Protein 1MGP (pdb70)

InterPro domains:
  IPR003797 DegV [PF02645] (2-281)
  IPR003797 DegV [PS51482] (3-283)
  IPR003797 DegV [TIGR00762] (3-280)
  IPR043168 DegV, C-terminal domain [G3DSA:3.30.1180.10] (155-288)
  IPR050270 DegV domain-containing [PTHR33434] (1-284)

Foldseek 3Di:
DFEAEEEELQQLDAPVCVVLNYHYHWWWWAAPVGDIDTKHQDVVVLCLLVDCVPDPDQTAIAADALVSLLVVQVVVVVVVGQEYEYEYAAVLQHVNQVSNVVSCVPDDHHYHYHRLLHGYNLRVVLVSVLSVVVVVDDPVVSVVVSVVLCLVQKWWKKKFQDQVLQVVHPQHDDQKIWIWIGDSSGTGTDDIDGHLVVNLVVRVVVVCVRAPFAFEKAKEKEFAQCVVSSVVSVVVNVVRYHHPYYYYGYISNNCSNRPHGMIIMIMGGD

Sequence (270 aa):
HKVKILVDSTADVPFSWEKYDIDSIPLYVVWEDGRSEPDEREPEEINFYKRIREAGSVPKTSQPSVEDFKKRYLKYKEEDYDVVLVLTLSSKLSGTYNSAVLASKEVDIPVYVVDTLLASGAIPLPARVARELENGATIEEVLKKLDERKNKDFKAIFYVSNFDYLVKGGRVLLKIRVCLHIENGELIPYRKVRGDKKAIEALIEKLREDTPEGSKLRVIGVHADNEAGVVELLNTLRKSYEVVDEIISPGKVITTHVGPGTVGFGIEVL

Secondary structure (DSSP, 8-state):
--EEEEEEGGG---TT---S-EEEE--EEE-TTS-EEE----TTT--HHHHHHH-SS--EEEPPPHHHHHHHHHHHHHTT-SEEEEEES-TTT-SHHHHHHHHHHHSSS-EEEEE-S--GGGTHHHHHHHH--TTS--HHHHHHHHHH-----EEEEEEES-THHHHHHT---TTEEEEEEEETTEEEEEEEEESHHHHHHHHHHHHHTTS-TT-EEEEEEEESS-HHHHHHHHHHHTTTSEEEEEEEE--HHHHHHH-TT-EEEEEEE-

Structure (mmCIF, N/CA/C/O backbone):
data_1MGP
#
_entry.id   1MGP
#
_cell.length_a   115.010
_cell.length_b   115.010
_cell.length_c   91.260
_cell.angle_alpha   90.00
_cell.angle_beta   90.00
_cell.angle_gamma   120.00
#
_symmetry.space_group_name_H-M   'P 61 2 2'
#
loop_
_entity.id
_entity.type
_entity.pdbx_description
1 polymer 'Hypothetical protein TM841'
2 non-polymer 'PALMITIC ACID'
3 water water
#
loop_
_atom_site.group_PDB
_atom_site.id
_atom_site.type_symbol
_atom_site.label_atom_id
_atom_site.label_alt_id
_atom_site.label_comp_id
_atom_site.label_asym_id
_atom_site.label_entity_id
_atom_site.label_seq_id
_atom_site.pdbx_PDB_ins_code
_atom_site.Cartn_x
_atom_site.Cartn_y
_atom_site.Cartn_z
_atom_site.occupancy
_atom_site.B_iso_or_equiv
_atom_site.auth_seq_id
_atom_site.auth_comp_id
_atom_site.auth_asym_id
_atom_site.auth_atom_id
_atom_site.pdbx_PDB_model_num
ATOM 1 N N . HIS A 1 25 ? 71.367 38.956 -20.004 1.00 29.03 25 HIS A N 1
ATOM 2 C CA . HIS A 1 25 ? 71.629 40.344 -19.523 1.00 29.68 25 HIS A CA 1
ATOM 3 C C . HIS A 1 25 ? 72.884 40.395 -18.658 1.00 29.09 25 HIS A C 1
ATOM 4 O O . HIS A 1 25 ? 73.458 39.361 -18.310 1.00 31.24 25 HIS A O 1
ATOM 14 N N . LYS A 1 27 ? 75.094 41.524 -15.148 1.00 22.13 27 LYS A N 1
ATOM 15 C CA . LYS A 1 27 ? 74.856 41.457 -13.712 1.00 21.24 27 LYS A CA 1
ATOM 16 C C . LYS A 1 27 ? 74.896 42.877 -13.163 1.00 17.86 27 LYS A C 1
ATOM 17 O O . LYS A 1 27 ? 75.937 43.532 -13.202 1.00 16.10 27 LYS A O 1
ATOM 23 N N . VAL A 1 28 ? 73.762 43.353 -12.658 1.00 15.02 28 VAL A N 1
ATOM 24 C CA . VAL A 1 28 ? 73.684 44.705 -12.115 1.00 11.56 28 VAL A CA 1
ATOM 25 C C . VAL A 1 28 ? 73.428 44.719 -10.613 1.00 12.36 28 VAL A C 1
ATOM 26 O O . VAL A 1 28 ? 72.458 44.131 -10.136 1.00 14.07 28 VAL A O 1
ATOM 30 N N . LYS A 1 29 ? 74.308 45.379 -9.866 1.00 10.00 29 LYS A N 1
ATOM 31 C CA . LYS A 1 29 ? 74.130 45.497 -8.423 1.00 9.79 29 LYS A CA 1
ATOM 32 C C . LYS A 1 29 ? 73.395 46.809 -8.185 1.00 11.04 29 LYS A C 1
ATOM 33 O O . LYS A 1 29 ? 73.687 47.812 -8.838 1.00 12.00 29 LYS A O 1
ATOM 39 N N . ILE A 1 30 ? 72.429 46.800 -7.275 1.00 10.10 30 ILE A N 1
ATOM 40 C CA . ILE A 1 30 ? 71.709 48.022 -6.949 1.00 10.33 30 ILE A CA 1
ATOM 41 C C . ILE A 1 30 ? 72.129 48.447 -5.547 1.00 9.98 30 ILE A C 1
ATOM 42 O O . ILE A 1 30 ? 72.175 47.628 -4.624 1.00 10.62 30 ILE A O 1
ATOM 47 N N . LEU A 1 31 ? 72.454 49.727 -5.401 1.00 10.74 31 LEU A N 1
ATOM 48 C CA . LEU A 1 31 ? 72.866 50.277 -4.115 1.00 8.24 31 LEU A CA 1
ATOM 49 C C . LEU A 1 31 ? 72.071 51.536 -3.781 1.00 8.49 31 LEU A C 1
ATOM 50 O O . LEU A 1 31 ? 71.950 52.440 -4.607 1.00 6.83 31 LEU A O 1
ATOM 55 N N . VAL A 1 32 ? 71.518 51.579 -2.574 1.00 8.97 32 VAL A N 1
ATOM 56 C CA . VAL A 1 32 ? 70.787 52.750 -2.097 1.00 9.18 32 VAL A CA 1
ATOM 57 C C . VAL A 1 32 ? 71.572 53.151 -0.863 1.00 9.71 32 VAL A C 1
ATOM 58 O O . VAL A 1 32 ? 72.440 52.401 -0.418 1.00 9.78 32 VAL A O 1
ATOM 62 N N . ASP A 1 33 ? 71.304 54.327 -0.312 1.00 10.31 33 ASP A N 1
ATOM 63 C CA . ASP A 1 33 ? 72.024 54.715 0.887 1.00 9.76 33 ASP A CA 1
ATOM 64 C C . ASP A 1 33 ? 71.122 54.421 2.077 1.00 9.21 33 ASP A C 1
ATOM 65 O O . ASP A 1 33 ? 69.934 54.144 1.900 1.00 9.11 33 ASP A O 1
ATOM 70 N N . SER A 1 34 ? 71.679 54.465 3.284 1.00 8.26 34 SER A N 1
ATOM 71 C CA . SER A 1 34 ? 70.909 54.137 4.481 1.00 8.28 34 SER A CA 1
ATOM 72 C C . SER A 1 34 ? 69.676 54.996 4.743 1.00 8.09 34 SER A C 1
ATOM 73 O O . SER A 1 34 ? 68.814 54.595 5.521 1.00 8.95 34 SER A O 1
ATOM 76 N N . THR A 1 35 ? 69.588 56.166 4.114 1.00 8.51 35 THR A N 1
ATOM 77 C CA . THR A 1 35 ? 68.422 57.030 4.310 1.00 7.99 35 THR A CA 1
ATOM 78 C C . THR A 1 35 ? 67.237 56.524 3.496 1.00 9.41 35 THR A C 1
ATOM 79 O O . THR A 1 35 ? 66.143 57.084 3.567 1.00 8.67 35 THR A O 1
ATOM 83 N N . ALA A 1 36 ? 67.459 55.472 2.711 1.00 9.61 36 ALA A N 1
ATOM 84 C CA . ALA A 1 36 ? 66.391 54.877 1.908 1.00 8.55 36 ALA A CA 1
ATOM 85 C C . ALA A 1 36 ? 65.524 53.958 2.782 1.00 8.07 36 ALA A C 1
ATOM 86 O O . ALA A 1 36 ? 64.450 53.516 2.365 1.00 8.99 36 ALA A O 1
ATOM 88 N N . ASP A 1 37 ? 66.000 53.668 3.991 1.00 8.95 37 ASP A N 1
ATOM 89 C CA . ASP A 1 37 ? 65.272 52.805 4.922 1.00 9.01 37 ASP A CA 1
ATOM 90 C C . ASP A 1 37 ? 64.719 51.563 4.215 1.00 10.07 37 ASP A C 1
ATOM 91 O O . ASP A 1 37 ? 63.540 51.224 4.350 1.00 10.06 37 ASP A O 1
ATOM 96 N N . VAL A 1 38 ? 65.580 50.879 3.470 1.00 9.55 38 VAL A N 1
ATOM 97 C CA . VAL A 1 38 ? 65.167 49.696 2.719 1.00 9.86 38 VAL A CA 1
ATOM 98 C C . VAL A 1 38 ? 64.677 48.564 3.623 1.00 9.24 38 VAL A C 1
ATOM 99 O O . VAL A 1 38 ? 65.269 48.291 4.670 1.00 10.43 38 VAL A O 1
ATOM 103 N N . PRO A 1 39 ? 63.561 47.913 3.247 1.00 9.08 39 PRO A N 1
ATOM 104 C CA . PRO A 1 39 ? 63.050 46.811 4.071 1.00 9.86 39 PRO A CA 1
ATOM 105 C C . PRO A 1 39 ? 64.155 45.760 4.159 1.00 10.32 39 PRO A C 1
ATOM 106 O O . PRO A 1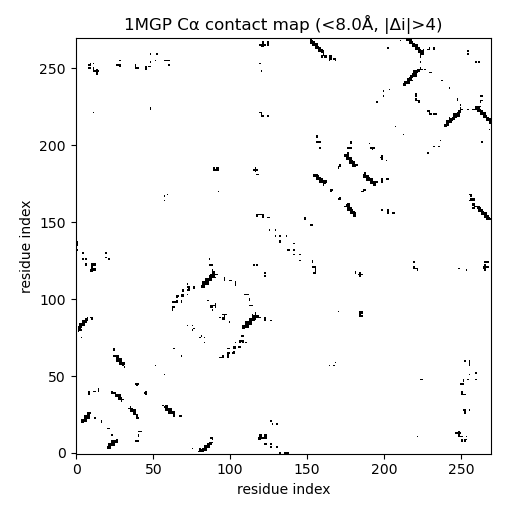 39 ? 64.807 45.457 3.161 1.00 11.47 39 PRO A O 1
ATOM 110 N N . PHE A 1 40 ? 64.372 45.214 5.348 1.00 11.42 40 PHE A N 1
ATOM 111 C CA . PHE A 1 40 ? 65.435 44.234 5.537 1.00 12.18 40 PHE A CA 1
ATOM 112 C C . PHE A 1 40 ? 65.425 43.070 4.549 1.00 13.33 40 PHE A C 1
ATOM 113 O O . PHE A 1 40 ? 66.467 42.704 4.008 1.00 14.06 40 PHE A O 1
ATOM 121 N N . SER A 1 41 ? 64.252 42.496 4.308 1.00 14.18 41 SER A N 1
ATOM 122 C CA . SER A 1 41 ? 64.138 41.359 3.401 1.00 15.02 41 SER A CA 1
ATOM 123 C C . SER A 1 41 ? 64.445 41.684 1.937 1.00 15.63 41 SER A C 1
ATOM 124 O O . SER A 1 41 ? 64.766 40.786 1.156 1.00 16.63 41 SER A O 1
ATOM 127 N N . TRP A 1 42 ? 64.358 42.958 1.563 1.00 16.17 42 TRP A N 1
ATOM 128 C CA . TRP A 1 42 ? 64.610 43.362 0.176 1.00 15.04 42 TRP A CA 1
ATOM 129 C C . TRP A 1 42 ? 66.068 43.265 -0.256 1.00 16.29 42 TRP A C 1
ATOM 130 O O . TRP A 1 42 ? 66.357 43.184 -1.452 1.00 17.03 42 TRP A O 1
ATOM 149 N N . GLU A 1 44 ? 68.152 40.789 0.091 1.00 19.89 44 GLU A N 1
ATOM 150 C CA . GLU A 1 44 ? 68.332 39.510 -0.583 1.00 21.91 44 GLU A CA 1
ATOM 151 C C . GLU A 1 44 ? 67.338 39.315 -1.725 1.00 21.51 44 GLU A C 1
ATOM 152 O O . GLU A 1 44 ? 67.702 38.848 -2.805 1.00 21.79 44 GLU A O 1
ATOM 158 N N . LYS A 1 45 ? 66.085 39.683 -1.487 1.00 20.50 45 LYS A N 1
ATOM 159 C CA . LYS A 1 45 ? 65.038 39.529 -2.491 1.00 19.90 45 LYS A CA 1
ATOM 160 C C . LYS A 1 45 ? 65.293 40.265 -3.813 1.00 18.96 45 LYS A C 1
ATOM 161 O O . LYS A 1 45 ? 64.998 39.740 -4.888 1.00 17.51 45 LYS A O 1
ATOM 167 N N . TYR A 1 46 ? 65.835 41.475 -3.740 1.00 17.71 46 TYR A N 1
ATOM 168 C CA . TYR A 1 46 ? 66.088 42.256 -4.950 1.00 15.59 46 TYR A CA 1
ATOM 169 C C . TYR A 1 46 ? 67.559 42.605 -5.147 1.00 15.80 46 TYR A C 1
ATOM 170 O O . TYR A 1 46 ? 67.899 43.429 -6.002 1.00 15.32 46 TYR A O 1
ATOM 179 N N . ASP A 1 47 ? 68.423 41.970 -4.364 1.00 14.20 47 ASP A N 1
ATOM 180 C CA . ASP A 1 47 ? 69.856 42.225 -4.428 1.00 14.79 47 ASP A CA 1
ATOM 181 C C . ASP A 1 47 ? 70.113 43.729 -4.374 1.00 15.80 47 ASP A C 1
ATOM 182 O O . ASP A 1 47 ? 70.706 44.319 -5.285 1.00 15.74 47 ASP A O 1
ATOM 187 N N . ILE A 1 48 ? 69.643 44.339 -3.291 1.00 14.40 48 ILE A N 1
ATOM 188 C CA . ILE A 1 48 ? 69.804 45.767 -3.060 1.00 13.34 48 ILE A CA 1
ATOM 189 C C . ILE A 1 48 ? 70.678 45.946 -1.823 1.00 14.21 48 ILE A C 1
ATOM 190 O O . ILE A 1 48 ? 70.307 45.522 -0.731 1.00 16.54 48 ILE A O 1
ATOM 195 N N . ASP A 1 49 ? 71.841 46.562 -1.995 1.00 14.30 49 ASP A N 1
ATOM 196 C CA . ASP A 1 49 ? 72.745 46.794 -0.876 1.00 13.63 49 ASP A CA 1
ATOM 197 C C . ASP A 1 49 ? 72.483 48.200 -0.332 1.00 12.46 49 ASP A C 1
ATOM 198 O O . ASP A 1 49 ? 71.900 49.038 -1.020 1.00 11.83 49 ASP A O 1
ATOM 203 N N . SER A 1 50 ? 72.905 48.452 0.902 1.00 11.45 50 SER A N 1
ATOM 204 C CA . SER A 1 50 ? 72.691 49.752 1.528 1.00 12.45 50 SER A CA 1
ATOM 205 C C . SER A 1 50 ? 74.000 50.305 2.078 1.00 10.84 50 SER A C 1
ATOM 206 O O . SER A 1 50 ? 74.678 49.630 2.845 1.00 11.79 50 SER A O 1
ATOM 209 N N . ILE A 1 51 ? 74.365 51.523 1.672 1.00 10.83 51 ILE A N 1
ATOM 210 C CA . ILE A 1 51 ? 75.597 52.142 2.158 1.00 8.82 51 ILE A CA 1
ATOM 211 C C . ILE A 1 51 ? 75.266 53.094 3.307 1.00 9.23 51 ILE A C 1
ATOM 212 O O . ILE A 1 51 ? 74.458 54.019 3.172 1.00 8.79 51 ILE A O 1
ATOM 217 N N . PRO A 1 52 ? 75.881 52.862 4.471 1.00 8.68 52 PRO A N 1
ATOM 218 C CA . PRO A 1 52 ? 75.648 53.685 5.656 1.00 8.81 52 PRO A CA 1
ATOM 219 C C . PRO A 1 52 ? 76.102 55.132 5.589 1.00 10.27 52 PRO A C 1
ATOM 220 O O . PRO A 1 52 ? 77.188 55.436 5.079 1.00 10.62 52 PRO A O 1
ATOM 224 N N . LEU A 1 53 ? 75.242 56.020 6.083 1.00 8.59 53 LEU A N 1
ATOM 225 C CA . LEU A 1 53 ? 75.594 57.421 6.221 1.00 8.73 53 LEU A CA 1
ATOM 226 C C . LEU A 1 53 ? 75.955 57.372 7.703 1.00 9.54 53 LEU A C 1
ATOM 227 O O . LEU A 1 53 ? 75.870 56.302 8.316 1.00 8.28 53 LEU A O 1
ATOM 232 N N . TYR A 1 54 ? 76.348 58.496 8.290 1.00 9.86 54 TYR A N 1
ATOM 233 C CA . TYR A 1 54 ? 76.734 58.484 9.695 1.00 9.87 54 TYR A CA 1
ATOM 234 C C . TYR A 1 54 ? 75.942 59.422 10.580 1.00 10.61 54 TYR A C 1
ATOM 235 O O . TYR A 1 54 ? 75.376 60.413 10.123 1.00 9.57 54 TYR A O 1
ATOM 244 N N . VAL A 1 55 ? 75.931 59.089 11.866 1.00 10.86 55 VAL A N 1
ATOM 245 C CA . VAL A 1 55 ? 75.303 59.911 12.884 1.00 10.05 55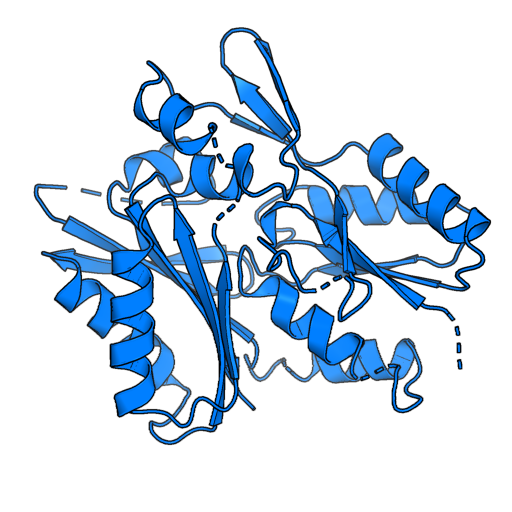 VAL A CA 1
ATOM 246 C C . VAL A 1 55 ? 76.480 60.274 13.788 1.00 10.21 55 VAL A C 1
ATOM 247 O O . VAL A 1 55 ? 77.188 59.389 14.271 1.00 10.72 55 VAL A O 1
ATOM 251 N N . VAL A 1 56 ? 76.723 61.565 13.982 1.00 10.93 56 VAL A N 1
ATOM 252 C CA . VAL A 1 56 ? 77.822 61.982 14.846 1.00 13.17 56 VAL A CA 1
ATOM 253 C C . VAL A 1 56 ? 77.272 62.786 16.012 1.00 11.65 56 VAL A C 1
ATOM 254 O O . VAL A 1 56 ? 76.629 63.826 15.824 1.00 12.47 56 VAL A O 1
ATOM 258 N N . TRP A 1 57 ? 77.511 62.288 17.218 1.00 9.98 57 TRP A N 1
ATOM 259 C CA . TRP A 1 57 ? 77.034 62.943 18.427 1.00 12.78 57 TRP A CA 1
ATOM 260 C C . TRP A 1 57 ? 77.908 64.147 18.761 1.00 14.30 57 TRP A C 1
ATOM 261 O O . TRP A 1 57 ? 79.030 64.253 18.269 1.00 13.52 57 TRP A O 1
ATOM 272 N N . GLU A 1 58 ? 77.410 65.059 19.593 1.00 17.21 58 GLU A N 1
ATOM 273 C CA . GLU A 1 58 ? 78.205 66.242 19.909 1.00 20.08 58 GLU A CA 1
ATOM 274 C C . GLU A 1 58 ? 79.505 65.935 20.644 1.00 21.51 58 GLU A C 1
ATOM 275 O O . GLU A 1 58 ? 80.452 66.721 20.587 1.00 21.86 58 GLU A O 1
ATOM 281 N N . ASP A 1 59 ? 79.561 64.787 21.313 1.00 22.42 59 ASP A N 1
ATOM 282 C CA . ASP A 1 59 ? 80.765 64.406 22.042 1.00 23.30 59 ASP A CA 1
ATOM 283 C C . ASP A 1 59 ? 81.806 63.823 21.086 1.00 23.45 59 ASP A C 1
ATOM 284 O O . ASP A 1 59 ? 82.875 63.374 21.509 1.00 24.11 59 ASP A O 1
ATOM 289 N N . GLY A 1 60 ? 81.488 63.832 19.793 1.00 21.51 60 GLY A N 1
ATOM 290 C CA . GLY A 1 60 ? 82.420 63.324 18.803 1.00 20.77 60 GLY A CA 1
ATOM 291 C C . GLY A 1 60 ? 82.216 61.884 18.369 1.00 21.44 60 GLY A C 1
ATOM 292 O O . GLY A 1 60 ? 82.752 61.473 17.345 1.00 21.86 60 GLY A O 1
ATOM 293 N N . ARG A 1 61 ? 81.454 61.113 19.137 1.00 20.99 61 ARG A N 1
ATOM 294 C CA . ARG A 1 61 ? 81.202 59.716 18.790 1.00 22.16 61 ARG A CA 1
ATOM 295 C C . ARG A 1 61 ? 80.496 59.625 17.446 1.00 20.58 61 ARG A C 1
ATOM 296 O O . ARG A 1 61 ? 79.542 60.359 17.180 1.00 18.95 61 ARG A O 1
ATOM 304 N N . SER A 1 62 ? 80.974 58.717 16.602 1.00 19.51 62 SER A N 1
ATOM 305 C CA . SER A 1 62 ? 80.402 58.518 15.276 1.00 19.00 62 SER A CA 1
ATOM 306 C C . SER A 1 62 ? 79.932 57.081 15.103 1.00 18.47 62 SER A C 1
ATOM 307 O O . SER A 1 62 ? 80.605 56.142 15.538 1.00 19.57 62 SER A O 1
ATOM 310 N N . GLU A 1 63 ? 78.770 56.906 14.482 1.00 15.31 63 GLU A N 1
ATOM 311 C CA . GLU A 1 63 ? 78.260 55.565 14.259 1.00 14.34 63 GLU A CA 1
ATOM 312 C C . GLU A 1 63 ? 77.576 55.430 12.912 1.00 12.83 63 GLU A C 1
ATOM 313 O O . GLU A 1 63 ? 76.834 56.318 12.472 1.00 11.25 63 GLU A O 1
ATOM 319 N N . PRO A 1 64 ? 77.843 54.315 12.221 1.00 12.25 64 PRO A N 1
ATOM 320 C CA . PRO A 1 64 ? 77.256 54.044 10.909 1.00 10.49 64 PRO A CA 1
ATOM 321 C C . PRO A 1 64 ? 75.785 53.657 11.025 1.00 10.47 64 PRO A C 1
ATOM 322 O O . PRO A 1 64 ? 75.365 53.024 12.002 1.00 10.12 64 PRO A O 1
ATOM 326 N N . ASP A 1 65 ? 75.008 54.060 10.027 1.00 9.26 65 ASP A N 1
ATOM 327 C CA . ASP A 1 65 ? 73.583 53.762 9.968 1.00 9.51 65 ASP A CA 1
ATOM 328 C C . ASP A 1 65 ? 73.435 52.471 9.152 1.00 9.66 65 ASP A C 1
ATOM 329 O O . ASP A 1 65 ? 73.211 52.506 7.943 1.00 11.68 65 ASP A O 1
ATOM 334 N N . GLU A 1 66 ? 73.590 51.331 9.819 1.00 13.09 66 GLU A N 1
ATOM 335 C CA . GLU A 1 66 ? 73.480 50.031 9.158 1.00 15.34 66 GLU A CA 1
ATOM 336 C C . GLU A 1 66 ? 72.050 49.512 9.229 1.00 16.01 66 GLU A C 1
ATOM 337 O O . GLU A 1 66 ? 71.348 49.756 10.211 1.00 17.70 66 GLU A O 1
ATOM 343 N N . ARG A 1 67 ? 71.612 48.807 8.186 1.00 15.01 67 ARG A N 1
ATOM 344 C CA . ARG A 1 67 ? 70.261 48.254 8.167 1.00 15.81 67 ARG A CA 1
ATOM 345 C C . ARG A 1 67 ? 70.220 46.938 8.944 1.00 16.49 67 ARG A C 1
ATOM 346 O O . ARG A 1 67 ? 70.195 45.854 8.355 1.00 15.82 67 ARG A O 1
ATOM 354 N N . GLU A 1 68 ? 70.235 47.047 10.270 1.00 16.98 68 GLU A N 1
ATOM 355 C CA . GLU A 1 68 ? 70.177 45.891 11.166 1.00 18.79 68 GLU A CA 1
ATOM 356 C C . GLU A 1 68 ? 69.035 46.190 12.130 1.00 18.35 68 GLU A C 1
ATOM 357 O O . GLU A 1 68 ? 69.033 47.231 12.795 1.00 18.23 68 GLU A O 1
ATOM 363 N N . PRO A 1 69 ? 68.053 45.277 12.228 1.00 18.38 69 PRO A N 1
ATOM 364 C CA . PRO A 1 69 ? 66.894 45.451 13.109 1.00 18.81 69 PRO A CA 1
ATOM 365 C C . PRO A 1 69 ? 67.230 45.835 14.542 1.00 18.81 69 PRO A C 1
ATOM 366 O O . PRO A 1 69 ? 66.786 46.870 15.040 1.00 18.13 69 PRO A O 1
ATOM 370 N N . GLU A 1 70 ? 68.015 44.992 15.201 1.00 19.13 70 GLU A N 1
ATOM 371 C CA . GLU A 1 70 ? 68.382 45.226 16.589 1.00 20.18 70 GLU A CA 1
ATOM 372 C C . GLU A 1 70 ? 69.183 46.505 16.803 1.00 18.97 70 GLU A C 1
ATOM 373 O O . GLU A 1 70 ? 69.006 47.190 17.812 1.00 19.65 70 GLU A O 1
ATOM 379 N N . GLU A 1 71 ? 70.053 46.837 15.855 1.00 17.48 71 GLU A N 1
ATOM 380 C CA . GLU A 1 71 ? 70.860 48.045 15.974 1.00 18.50 71 GLU A CA 1
ATOM 381 C C . GLU A 1 71 ? 70.011 49.304 15.867 1.00 16.28 71 GLU A C 1
ATOM 382 O O . GLU A 1 71 ? 70.225 50.273 16.594 1.00 15.42 71 GLU A O 1
ATOM 388 N N . ILE A 1 72 ? 69.049 49.291 14.953 1.00 15.66 72 ILE A N 1
ATOM 389 C CA . ILE A 1 72 ? 68.169 50.437 14.783 1.00 14.08 72 ILE A CA 1
ATOM 390 C C . ILE A 1 72 ? 67.325 50.575 16.046 1.00 13.92 72 ILE A C 1
ATOM 391 O O . ILE A 1 72 ? 67.133 51.680 16.561 1.00 13.40 72 ILE A O 1
ATOM 404 N N . ASN A 1 74 ? 68.127 49.683 19.011 1.00 12.45 74 ASN A N 1
ATOM 405 C CA . ASN A 1 74 ? 69.016 50.156 20.070 1.00 12.84 74 ASN A CA 1
ATOM 406 C C . ASN A 1 74 ? 69.196 51.669 19.915 1.00 11.53 74 ASN A C 1
ATOM 407 O O . ASN A 1 74 ? 69.238 52.402 20.900 1.00 12.85 74 ASN A O 1
ATOM 412 N N . PHE A 1 75 ? 69.292 52.130 18.670 1.00 10.22 75 PHE A N 1
ATOM 413 C CA . PHE A 1 75 ? 69.453 53.555 18.397 1.00 9.26 75 PHE A CA 1
ATOM 414 C C . PHE A 1 75 ? 68.201 54.341 18.815 1.00 9.12 75 PHE A C 1
ATOM 415 O O . PHE A 1 75 ? 68.298 55.475 19.296 1.00 10.90 75 PHE A O 1
ATOM 423 N N . TYR A 1 76 ? 67.023 53.754 18.626 1.00 8.65 76 TYR A N 1
ATOM 424 C CA . TYR A 1 76 ? 65.793 54.444 19.013 1.00 9.13 76 TYR A CA 1
ATOM 425 C C . TYR A 1 76 ? 65.821 54.804 20.500 1.00 9.50 76 TYR A C 1
ATOM 426 O O . TYR A 1 76 ? 65.490 55.928 20.889 1.00 10.01 76 TYR A O 1
ATOM 435 N N . LYS A 1 77 ? 66.215 53.846 21.332 1.00 10.14 77 LYS A N 1
ATOM 436 C CA . LYS A 1 77 ? 66.280 54.085 22.768 1.00 10.64 77 LYS A CA 1
ATOM 437 C C . LYS A 1 77 ? 67.294 55.182 23.081 1.00 11.38 77 LYS A C 1
ATOM 438 O O . LYS A 1 77 ? 67.016 56.099 23.858 1.00 12.50 77 LYS A O 1
ATOM 444 N N . ARG A 1 78 ? 68.465 55.104 22.458 1.00 11.51 78 ARG A N 1
ATOM 445 C CA . ARG A 1 78 ? 69.504 56.092 22.706 1.00 10.51 78 ARG A CA 1
ATOM 446 C C . ARG A 1 78 ? 69.192 57.512 22.246 1.00 11.33 78 ARG A C 1
ATOM 447 O O . ARG A 1 78 ? 69.531 58.467 22.947 1.00 13.43 78 ARG A O 1
ATOM 455 N N . ILE A 1 79 ? 68.549 57.680 21.094 1.00 10.23 79 ILE A N 1
ATOM 456 C CA . ILE A 1 79 ? 68.246 59.037 20.664 1.00 11.62 79 ILE A CA 1
ATOM 457 C C . ILE A 1 79 ? 67.105 59.606 21.504 1.00 13.20 79 ILE A C 1
ATOM 458 O O . ILE A 1 79 ? 67.073 60.802 21.779 1.00 11.78 79 ILE A O 1
ATOM 463 N N . ARG A 1 80 ? 66.177 58.748 21.922 1.00 14.44 80 ARG A N 1
ATOM 464 C CA . ARG A 1 80 ? 65.066 59.195 22.759 1.00 14.81 80 ARG A CA 1
ATOM 465 C C . ARG A 1 80 ? 65.581 59.686 24.115 1.00 13.80 80 ARG A C 1
ATOM 466 O O . ARG A 1 80 ? 65.092 60.679 24.647 1.00 13.79 80 ARG A O 1
ATOM 474 N N . GLU A 1 81 ? 66.571 58.990 24.668 1.00 13.85 81 GLU A N 1
ATOM 475 C CA . GLU A 1 81 ? 67.118 59.347 25.981 1.00 14.27 81 GLU A CA 1
ATOM 476 C C . GLU A 1 81 ? 68.252 60.378 25.989 1.00 14.52 81 GLU A C 1
ATOM 477 O O . GLU A 1 81 ? 68.542 60.977 27.029 1.00 13.14 81 GLU A O 1
ATOM 483 N N . ALA A 1 82 ? 68.887 60.587 24.841 1.00 13.53 82 ALA A N 1
ATOM 484 C CA . ALA A 1 82 ? 70.005 61.525 24.735 1.00 13.99 82 ALA A CA 1
ATOM 485 C C . ALA A 1 82 ? 69.699 62.959 25.167 1.00 14.53 82 ALA A C 1
ATOM 486 O O . ALA A 1 82 ? 68.571 63.439 25.037 1.00 12.83 82 ALA A O 1
ATOM 488 N N . GLY A 1 83 ? 70.726 63.638 25.673 1.00 15.62 83 GLY A N 1
ATOM 489 C CA . GLY A 1 83 ? 70.579 65.013 26.113 1.00 14.90 83 GLY A CA 1
ATOM 490 C C . GLY A 1 83 ? 70.650 66.000 24.963 1.00 16.17 83 GLY A C 1
ATOM 491 O O . GLY A 1 83 ? 70.403 67.195 25.137 1.00 15.19 83 GLY A O 1
ATOM 492 N N . SER A 1 84 ? 70.998 65.503 23.780 1.00 17.29 84 SER A N 1
ATOM 493 C CA . SER A 1 84 ? 71.081 66.348 22.593 1.00 17.71 84 SER A CA 1
ATOM 494 C C . SER A 1 84 ? 70.728 65.541 21.349 1.00 17.66 84 SER A C 1
ATOM 495 O O . SER A 1 84 ? 70.618 64.317 21.400 1.00 16.95 84 SER A O 1
ATOM 498 N N . VAL A 1 85 ? 70.532 66.239 20.239 1.00 16.28 85 VAL A N 1
ATOM 499 C CA . VAL A 1 85 ? 70.210 65.595 18.975 1.00 16.88 85 VAL A CA 1
ATOM 500 C C . VAL A 1 85 ? 71.485 65.591 18.145 1.00 15.80 85 VAL A C 1
ATOM 501 O O . VAL A 1 85 ? 72.063 66.644 17.880 1.00 17.77 85 VAL A O 1
ATOM 505 N N . PRO A 1 86 ? 71.940 64.406 17.719 1.00 14.57 86 PRO A N 1
ATOM 506 C CA . PRO A 1 86 ? 73.166 64.321 16.921 1.00 14.35 86 PRO A CA 1
ATOM 507 C C . PRO A 1 86 ? 73.033 64.913 15.515 1.00 13.83 86 PRO A C 1
ATOM 508 O O . PRO A 1 86 ? 71.947 65.297 15.092 1.00 12.38 86 PRO A O 1
ATOM 512 N N . LYS A 1 87 ? 74.155 65.001 14.809 1.00 14.78 87 LYS A N 1
ATOM 513 C CA . LYS A 1 87 ? 74.169 65.511 13.442 1.00 16.03 87 LYS A CA 1
ATOM 514 C C . LYS A 1 87 ? 74.381 64.296 12.548 1.00 14.36 87 LYS A C 1
ATOM 515 O O . LYS A 1 87 ? 74.674 63.210 13.039 1.00 16.40 87 LYS A O 1
ATOM 521 N N . THR A 1 88 ? 74.225 64.471 11.243 1.00 11.65 88 THR A N 1
ATOM 522 C CA . THR A 1 88 ? 74.410 63.368 10.311 1.00 9.29 88 THR A CA 1
ATOM 523 C C . THR A 1 88 ? 75.374 63.774 9.208 1.00 9.90 88 THR A C 1
ATOM 524 O O . THR A 1 88 ? 75.639 64.962 9.007 1.00 9.74 88 THR A O 1
ATOM 528 N N . SER A 1 89 ? 75.912 62.791 8.499 1.00 9.24 89 SER A N 1
ATOM 529 C CA . SER A 1 89 ? 76.805 63.093 7.397 1.00 9.57 89 SER A CA 1
ATOM 530 C C . SER A 1 89 ? 76.743 62.020 6.321 1.00 9.99 89 SER A C 1
ATOM 531 O O . SER A 1 89 ? 76.502 60.839 6.599 1.00 7.31 89 SER A O 1
ATOM 534 N N . GLN A 1 90 ? 76.958 62.459 5.086 1.00 8.38 90 GLN A N 1
ATOM 535 C CA . GLN A 1 90 ? 76.950 61.599 3.910 1.00 9.25 90 GLN A CA 1
ATOM 536 C C . GLN A 1 90 ? 78.090 60.588 3.986 1.00 9.56 90 GLN A C 1
ATOM 537 O O . GLN A 1 90 ? 78.989 60.710 4.818 1.00 10.43 90 GLN A O 1
ATOM 543 N N . PRO A 1 91 ? 78.060 59.559 3.125 1.00 10.01 91 PRO A N 1
ATOM 544 C CA . PRO A 1 91 ? 79.150 58.584 3.168 1.00 9.54 91 PRO A CA 1
ATOM 545 C C . PRO A 1 91 ? 80.344 59.288 2.533 1.00 10.38 91 PRO A C 1
ATOM 546 O O . PRO A 1 91 ? 80.168 60.249 1.787 1.00 12.37 91 PRO A O 1
ATOM 550 N N . SER A 1 92 ? 81.552 58.827 2.818 1.00 11.61 92 SER A N 1
ATOM 551 C CA . SER A 1 92 ? 82.724 59.455 2.222 1.00 10.36 92 SER A CA 1
ATOM 552 C C . SER A 1 92 ? 82.868 58.912 0.809 1.00 9.11 92 SER A C 1
ATOM 553 O O . SER A 1 92 ? 82.233 57.921 0.452 1.00 9.52 92 SER A O 1
ATOM 556 N N . VAL A 1 93 ? 83.693 59.568 0.004 1.00 9.01 93 VAL A N 1
ATOM 557 C CA . VAL A 1 93 ? 83.940 59.122 -1.360 1.00 9.53 93 VAL A CA 1
ATOM 558 C C . VAL A 1 93 ? 84.592 57.751 -1.258 1.00 10.75 93 VAL A C 1
ATOM 559 O O . VAL A 1 93 ? 84.285 56.841 -2.025 1.00 12.49 93 VAL A O 1
ATOM 563 N N . GLU A 1 94 ? 85.493 57.615 -0.292 1.00 13.45 94 GLU A N 1
ATOM 564 C CA . GLU A 1 94 ? 86.196 56.360 -0.047 1.00 15.25 94 GLU A CA 1
ATOM 565 C C . GLU A 1 94 ? 85.195 55.238 0.233 1.00 14.25 94 GLU A C 1
ATOM 566 O O . GLU A 1 94 ? 85.364 54.121 -0.250 1.00 13.56 94 GLU A O 1
ATOM 572 N N . ASP A 1 95 ? 84.157 55.529 1.018 1.00 12.89 95 ASP A N 1
ATOM 573 C CA . ASP A 1 95 ? 83.142 54.517 1.321 1.00 13.13 95 ASP A CA 1
ATOM 574 C C . ASP A 1 95 ? 82.491 54.017 0.039 1.00 10.74 95 ASP A C 1
ATOM 575 O O . ASP A 1 95 ? 82.279 52.819 -0.132 1.00 10.38 95 ASP A O 1
ATOM 580 N N . PHE A 1 96 ? 82.148 54.942 -0.851 1.00 9.50 96 PHE A N 1
ATOM 581 C CA . PHE A 1 96 ? 81.524 54.566 -2.109 1.00 9.60 96 PHE A CA 1
ATOM 582 C C . PHE A 1 96 ? 82.481 53.752 -2.972 1.00 9.83 96 PHE A C 1
ATOM 583 O O . PHE A 1 96 ? 82.107 52.703 -3.494 1.00 9.21 96 PHE A O 1
ATOM 591 N N . LYS A 1 97 ? 83.716 54.228 -3.114 1.00 10.45 97 LYS A N 1
ATOM 592 C CA . LYS A 1 97 ? 84.702 53.516 -3.922 1.00 11.49 97 LYS A CA 1
ATOM 593 C C . LYS A 1 97 ? 84.863 52.075 -3.442 1.00 12.24 97 LYS A C 1
ATOM 594 O O . LYS A 1 97 ? 84.902 51.145 -4.248 1.00 12.73 97 LYS A O 1
ATOM 600 N N . LYS A 1 98 ? 84.950 51.898 -2.126 1.00 13.47 98 LYS A N 1
ATOM 601 C CA . LYS A 1 98 ? 85.096 50.569 -1.532 1.00 14.25 98 LYS A CA 1
ATOM 602 C C . LYS A 1 98 ? 83.984 49.645 -2.025 1.00 14.14 98 LYS A C 1
ATOM 603 O O . LYS A 1 98 ? 84.243 48.516 -2.446 1.00 12.02 98 LYS A O 1
ATOM 609 N N . ARG A 1 99 ? 82.745 50.127 -1.960 1.00 12.91 99 ARG A N 1
ATOM 610 C CA . ARG A 1 99 ? 81.594 49.348 -2.400 1.00 14.44 99 ARG A CA 1
ATOM 611 C C . ARG A 1 99 ? 81.689 48.997 -3.884 1.00 13.66 99 ARG A C 1
ATOM 612 O O . ARG A 1 99 ? 81.486 47.845 -4.267 1.00 14.14 99 ARG A O 1
ATOM 620 N N . TYR A 1 100 ? 81.993 49.994 -4.714 1.00 12.13 100 TYR A N 1
ATOM 621 C CA . TYR A 1 100 ? 82.095 49.777 -6.154 1.00 11.32 100 TYR A CA 1
ATOM 622 C C . TYR A 1 100 ? 83.143 48.709 -6.507 1.00 12.55 100 TYR A C 1
ATOM 623 O O . TYR A 1 100 ? 82.926 47.889 -7.407 1.00 13.05 100 TYR A O 1
ATOM 632 N N . LEU A 1 101 ? 84.278 48.726 -5.813 1.00 12.56 101 LEU A N 1
ATOM 633 C CA . LEU A 1 101 ? 85.333 47.749 -6.074 1.00 14.20 101 LEU A CA 1
ATOM 634 C C . LEU A 1 101 ? 84.896 46.366 -5.613 1.00 14.71 101 LEU A C 1
ATOM 635 O O . LEU A 1 101 ? 85.180 45.361 -6.270 1.00 15.90 101 LEU A O 1
ATOM 640 N N . LYS A 1 102 ? 84.202 46.323 -4.480 1.00 13.96 102 LYS A N 1
ATOM 641 C CA . LYS A 1 102 ? 83.693 45.072 -3.943 1.00 16.07 102 LYS A CA 1
ATOM 642 C C . LYS A 1 102 ? 82.753 44.414 -4.951 1.00 15.31 102 LYS A C 1
ATOM 643 O O . LYS A 1 102 ? 82.844 43.213 -5.195 1.00 16.06 102 LYS A O 1
ATOM 649 N N . TYR A 1 103 ? 81.854 45.196 -5.547 1.00 14.14 103 TYR A N 1
ATOM 650 C CA . TYR A 1 103 ? 80.920 44.635 -6.519 1.00 12.96 103 TYR A CA 1
ATOM 651 C C . TYR A 1 103 ? 81.655 44.139 -7.760 1.00 13.82 103 TYR A C 1
ATOM 652 O O . TYR A 1 103 ? 81.286 43.120 -8.340 1.00 12.89 103 TYR A O 1
ATOM 661 N N . LYS A 1 104 ? 82.692 44.862 -8.170 1.00 14.71 104 LYS A N 1
ATOM 662 C CA . LYS A 1 104 ? 83.463 44.451 -9.335 1.00 15.78 104 LYS A CA 1
ATOM 663 C C . LYS A 1 104 ? 84.067 43.077 -9.052 1.00 16.34 104 LYS A C 1
ATOM 664 O O . LYS A 1 104 ? 84.014 42.181 -9.894 1.00 15.86 104 LYS A O 1
ATOM 670 N N . GLU A 1 105 ? 84.635 42.923 -7.858 1.00 17.42 105 GLU A N 1
ATOM 671 C CA . GLU A 1 105 ? 85.239 41.657 -7.452 1.00 20.08 105 GLU A CA 1
ATOM 672 C C . GLU A 1 105 ? 84.192 40.553 -7.274 1.00 20.27 105 GLU A C 1
ATOM 673 O O . GLU A 1 105 ? 84.534 39.368 -7.235 1.00 22.94 105 GLU A O 1
ATOM 679 N N . GLU A 1 106 ? 82.922 40.934 -7.167 1.00 17.25 106 GLU A N 1
ATOM 680 C CA . GLU A 1 106 ? 81.852 39.949 -7.036 1.00 17.91 106 GLU A CA 1
ATOM 681 C C . GLU A 1 106 ? 81.287 39.638 -8.420 1.00 17.83 106 GLU A C 1
ATOM 682 O O . GLU A 1 106 ? 80.223 39.031 -8.553 1.00 16.86 106 GLU A O 1
ATOM 688 N N . ASP A 1 107 ? 82.016 40.082 -9.442 1.00 17.63 107 ASP A N 1
ATOM 689 C CA . ASP A 1 107 ? 81.671 39.866 -10.844 1.00 16.93 107 ASP A CA 1
ATOM 690 C C . ASP A 1 107 ? 80.468 40.611 -11.412 1.00 16.78 107 ASP A C 1
ATOM 691 O O . ASP A 1 107 ? 79.898 40.201 -12.425 1.00 15.96 107 ASP A O 1
ATOM 696 N N . TYR A 1 108 ? 80.077 41.707 -10.771 1.00 15.47 108 TYR A N 1
ATOM 697 C CA . TYR A 1 108 ? 78.971 42.498 -11.288 1.00 14.25 108 TYR A CA 1
ATOM 698 C C . TYR A 1 108 ? 79.527 43.278 -12.482 1.00 12.62 108 TYR A C 1
ATOM 699 O O . TYR A 1 108 ? 80.707 43.629 -12.507 1.00 12.06 108 TYR A O 1
ATOM 708 N N . ASP A 1 109 ? 78.685 43.534 -13.473 1.00 12.61 109 ASP A N 1
ATOM 709 C CA . ASP A 1 109 ? 79.114 44.271 -14.658 1.00 14.26 109 ASP A CA 1
ATOM 710 C C . ASP A 1 109 ? 78.832 45.759 -14.503 1.00 13.96 109 ASP A C 1
ATOM 711 O O . ASP A 1 109 ? 79.573 46.601 -15.015 1.00 14.17 109 ASP A O 1
ATOM 716 N N . VAL A 1 110 ? 77.754 46.077 -13.793 1.00 11.53 110 VAL A N 1
ATOM 717 C CA . VAL A 1 110 ? 77.360 47.462 -13.582 1.00 12.17 110 VAL A CA 1
ATOM 718 C C . VAL A 1 110 ? 76.800 47.645 -12.177 1.00 12.07 110 VAL A C 1
ATOM 719 O O . VAL A 1 110 ? 76.354 46.687 -11.551 1.00 11.99 110 VAL A O 1
ATOM 723 N N . VAL A 1 111 ? 76.844 48.880 -11.688 1.00 12.27 111 VAL A N 1
ATOM 724 C CA . VAL A 1 111 ? 76.307 49.219 -10.381 1.00 10.50 111 VAL A CA 1
ATOM 725 C C . VAL A 1 111 ? 75.320 50.355 -10.591 1.00 11.08 111 VAL A C 1
ATOM 726 O O . VAL A 1 111 ? 75.661 51.377 -11.197 1.00 12.31 111 VAL A O 1
ATOM 730 N N . LEU A 1 112 ? 74.095 50.168 -10.112 1.00 9.48 112 LEU A N 1
ATOM 731 C CA . LEU A 1 112 ? 73.062 51.194 -10.222 1.00 10.63 112 LEU A CA 1
ATOM 732 C C . LEU A 1 112 ? 72.829 51.736 -8.815 1.00 10.31 112 LEU A C 1
ATOM 733 O O . LEU A 1 112 ? 72.343 51.018 -7.938 1.00 11.02 112 LEU A O 1
ATOM 738 N N . VAL A 1 113 ? 73.198 52.995 -8.607 1.00 8.78 113 VAL A N 1
ATOM 739 C CA . VAL A 1 113 ? 73.057 53.644 -7.311 1.00 8.88 113 VAL A CA 1
ATOM 740 C C . VAL A 1 113 ? 71.912 54.658 -7.281 1.00 9.70 113 VAL A C 1
ATOM 741 O O . VAL A 1 113 ? 71.834 55.535 -8.138 1.00 10.35 113 VAL A O 1
ATOM 745 N N . LEU A 1 114 ? 71.027 54.530 -6.297 1.00 10.35 114 LEU A N 1
ATOM 746 C CA . LEU A 1 114 ? 69.921 55.469 -6.132 1.00 9.21 114 LEU A CA 1
ATOM 747 C C . LEU A 1 114 ? 70.125 56.160 -4.789 1.00 9.69 114 LEU A C 1
ATOM 748 O O . LEU A 1 114 ? 70.086 55.511 -3.743 1.00 12.40 114 LEU A O 1
ATOM 753 N N . THR A 1 115 ? 70.356 57.471 -4.810 1.00 10.19 115 THR A N 1
ATOM 754 C CA . THR A 1 115 ? 70.584 58.212 -3.568 1.00 9.73 115 THR A CA 1
ATOM 755 C C . THR A 1 115 ? 69.417 59.113 -3.210 1.00 9.25 115 THR A C 1
ATOM 756 O O . THR A 1 115 ? 68.574 59.416 -4.056 1.00 12.02 115 THR A O 1
ATOM 760 N N . LEU A 1 116 ? 69.374 59.546 -1.952 1.00 10.59 116 LEU A N 1
ATOM 761 C CA . LEU A 1 116 ? 68.317 60.446 -1.516 1.00 9.73 116 LEU A CA 1
ATOM 762 C C . LEU A 1 116 ? 68.562 61.789 -2.195 1.00 9.87 116 LEU A C 1
ATOM 763 O O . LEU A 1 116 ? 69.656 62.047 -2.716 1.00 10.06 116 LEU A O 1
ATOM 768 N N . SER A 1 117 ? 67.538 62.635 -2.179 1.00 10.08 117 SER A N 1
ATOM 769 C CA . SER A 1 117 ? 67.578 63.962 -2.787 1.00 10.48 117 SER A CA 1
ATOM 770 C C . SER A 1 117 ? 68.901 64.719 -2.648 1.00 10.79 117 SER A C 1
ATOM 771 O O . SER A 1 117 ? 69.446 64.854 -1.550 1.00 9.71 117 SER A O 1
ATOM 774 N N . SER A 1 118 ? 69.395 65.233 -3.771 1.00 11.04 118 SER A N 1
ATOM 775 C CA . SER A 1 118 ? 70.635 65.998 -3.784 1.00 13.01 118 SER A CA 1
ATOM 776 C C . SER A 1 118 ? 70.421 67.325 -3.056 1.00 14.30 118 SER A C 1
ATOM 777 O O . SER A 1 118 ? 71.377 68.005 -2.685 1.00 15.85 118 SER A O 1
ATOM 780 N N . LYS A 1 119 ? 69.159 67.690 -2.856 1.00 14.12 119 LYS A N 1
ATOM 781 C CA . LYS A 1 119 ? 68.824 68.930 -2.169 1.00 13.85 119 LYS A CA 1
ATOM 782 C C . LYS A 1 119 ? 68.819 68.746 -0.659 1.00 13.34 119 LYS A C 1
ATOM 783 O O . LYS A 1 119 ? 68.755 69.718 0.095 1.00 14.04 119 LYS A O 1
ATOM 789 N N . LEU A 1 120 ? 68.898 67.496 -0.219 1.00 10.85 120 LEU A N 1
ATOM 790 C CA . LEU A 1 120 ? 68.877 67.185 1.205 1.00 9.81 120 LEU A CA 1
ATOM 791 C C . LEU A 1 120 ? 70.222 66.707 1.737 1.00 10.52 120 LEU A C 1
ATOM 792 O O . LEU A 1 120 ? 70.459 66.719 2.945 1.00 11.48 120 LEU A O 1
ATOM 797 N N . SER A 1 121 ? 71.101 66.289 0.835 1.00 11.23 121 SER A N 1
ATOM 798 C CA . SER A 1 121 ? 72.387 65.750 1.250 1.00 11.08 121 SER A CA 1
ATOM 799 C C . SER A 1 121 ? 73.412 65.780 0.129 1.00 11.66 121 SER A C 1
ATOM 800 O O . SER A 1 121 ? 73.062 65.863 -1.049 1.00 12.57 121 SER A O 1
ATOM 803 N N . GLY A 1 122 ? 74.683 65.706 0.509 1.00 12.42 122 GLY A N 1
ATOM 804 C CA . GLY A 1 122 ? 75.744 65.699 -0.477 1.00 12.23 122 GLY A CA 1
ATOM 805 C C . GLY A 1 122 ? 76.039 64.275 -0.913 1.00 10.74 122 GLY A C 1
ATOM 806 O O . GLY A 1 122 ? 77.004 64.027 -1.628 1.00 10.25 122 GLY A O 1
ATOM 807 N N . THR A 1 123 ? 75.199 63.338 -0.483 1.00 8.98 123 THR A N 1
ATOM 808 C CA . THR A 1 123 ? 75.387 61.934 -0.830 1.00 8.87 123 THR A CA 1
ATOM 809 C C . THR A 1 123 ? 75.439 61.690 -2.340 1.00 9.17 123 THR A C 1
ATOM 810 O O . THR A 1 123 ? 76.309 60.964 -2.822 1.00 10.55 123 THR A O 1
ATOM 814 N N . TYR A 1 124 ? 74.520 62.297 -3.086 1.00 9.28 124 TYR A N 1
ATOM 815 C CA . TYR A 1 124 ? 74.499 62.132 -4.537 1.00 8.71 124 TYR A CA 1
ATOM 816 C C . TYR A 1 124 ? 75.837 62.535 -5.155 1.00 10.23 124 TYR A C 1
ATOM 817 O O . TYR A 1 124 ? 76.441 61.762 -5.905 1.00 10.30 124 TYR A O 1
ATOM 826 N N . ASN A 1 125 ? 76.301 63.746 -4.847 1.00 9.75 125 ASN A N 1
ATOM 827 C CA . ASN A 1 125 ? 77.570 64.221 -5.399 1.00 10.17 125 ASN A CA 1
ATOM 828 C C . ASN A 1 125 ? 78.729 63.316 -5.001 1.00 9.86 125 ASN A C 1
ATOM 829 O O . ASN A 1 125 ? 79.657 63.114 -5.776 1.00 10.60 125 ASN A O 1
ATOM 834 N N . SER A 1 126 ? 78.679 62.775 -3.790 1.00 9.35 126 SER A N 1
ATOM 835 C CA . SER A 1 126 ? 79.737 61.895 -3.322 1.00 10.43 126 SER A CA 1
ATOM 836 C C . SER A 1 126 ? 79.760 60.595 -4.130 1.00 11.86 126 SER A C 1
ATOM 837 O O . SER A 1 126 ? 80.827 60.095 -4.497 1.00 13.21 126 SER A O 1
ATOM 840 N N . ALA A 1 127 ? 78.578 60.057 -4.412 1.00 10.39 127 ALA A N 1
ATOM 841 C CA . ALA A 1 127 ? 78.456 58.824 -5.178 1.00 9.60 127 ALA A CA 1
ATOM 842 C C . ALA A 1 127 ? 78.944 59.026 -6.607 1.00 9.70 127 ALA A C 1
ATOM 843 O O . ALA A 1 127 ? 79.581 58.146 -7.184 1.00 10.52 127 ALA A O 1
ATOM 845 N N . VAL A 1 128 ? 78.631 60.188 -7.174 1.00 10.96 128 VAL A N 1
ATOM 846 C CA . VAL A 1 128 ? 79.033 60.526 -8.536 1.00 10.60 128 VAL A CA 1
ATOM 847 C C . VAL A 1 128 ? 80.550 60.658 -8.643 1.00 12.56 128 VAL A C 1
ATOM 848 O O . VAL A 1 128 ? 81.168 60.122 -9.565 1.00 13.83 128 VAL A O 1
ATOM 852 N N . LEU A 1 129 ? 81.141 61.381 -7.697 1.00 12.23 129 LEU A N 1
ATOM 853 C CA . LEU A 1 129 ? 82.587 61.590 -7.678 1.00 12.46 129 LEU A CA 1
ATOM 854 C C . LEU A 1 129 ? 83.321 60.254 -7.580 1.00 11.95 129 LEU A C 1
ATOM 855 O O . LEU A 1 129 ? 84.274 60.002 -8.321 1.00 11.83 129 LEU A O 1
ATOM 860 N N . ALA A 1 130 ? 82.873 59.402 -6.663 1.00 10.01 130 ALA A N 1
ATOM 861 C CA . ALA A 1 130 ? 83.481 58.091 -6.483 1.00 10.03 130 ALA A CA 1
ATOM 862 C C . ALA A 1 130 ? 83.355 57.244 -7.749 1.00 10.08 130 ALA A C 1
ATOM 863 O O . ALA A 1 130 ? 84.275 56.499 -8.095 1.00 12.11 130 ALA A O 1
ATOM 865 N N . SER A 1 131 ? 82.222 57.357 -8.440 1.00 9.73 131 SER A N 1
ATOM 866 C CA . SER A 1 131 ? 81.993 56.572 -9.655 1.00 11.50 131 SER A CA 1
ATOM 867 C C . SER A 1 131 ? 83.002 56.868 -10.763 1.00 11.86 131 SER A C 1
ATOM 868 O O . SER A 1 131 ? 83.228 56.036 -11.644 1.00 11.07 131 SER A O 1
ATOM 871 N N . LYS A 1 132 ? 83.606 58.051 -10.713 1.00 13.50 132 LYS A N 1
ATOM 872 C CA . LYS A 1 132 ? 84.578 58.468 -11.722 1.00 14.12 132 LYS A CA 1
ATOM 873 C C . LYS A 1 132 ? 85.950 57.828 -11.576 1.00 14.54 132 LYS A C 1
ATOM 874 O O . LYS A 1 132 ? 86.698 57.721 -12.547 1.00 13.95 132 LYS A O 1
ATOM 880 N N . GLU A 1 133 ? 86.280 57.410 -10.360 1.00 14.45 133 GLU A N 1
ATOM 881 C CA . GLU A 1 133 ? 87.587 56.840 -10.079 1.00 14.78 133 GLU A CA 1
ATOM 882 C C . GLU A 1 133 ? 87.689 55.318 -10.096 1.00 14.98 133 GLU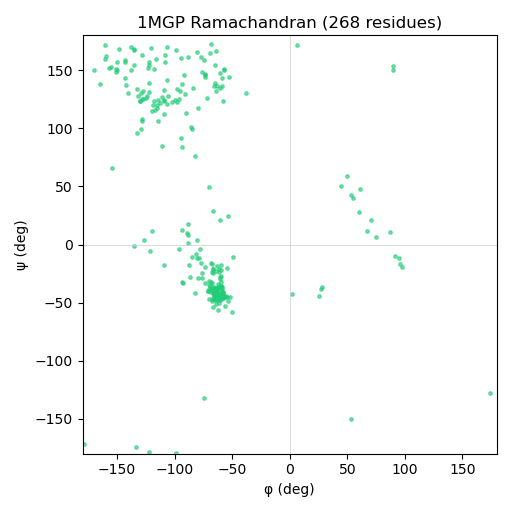 A C 1
ATOM 883 O O . GLU A 1 133 ? 88.779 54.772 -9.956 1.00 16.34 133 GLU A O 1
ATOM 889 N N . VAL A 1 134 ? 86.569 54.633 -10.289 1.00 12.31 134 VAL A N 1
ATOM 890 C CA . VAL A 1 134 ? 86.581 53.175 -10.281 1.00 11.88 134 VAL A CA 1
ATOM 891 C C . VAL A 1 134 ? 86.385 52.561 -11.662 1.00 12.84 134 VAL A C 1
ATOM 892 O O . VAL A 1 134 ? 85.823 53.189 -12.551 1.00 10.21 134 VAL A O 1
ATOM 896 N N . ASP A 1 135 ? 86.844 51.324 -11.833 1.00 13.99 135 ASP A N 1
ATOM 897 C CA . ASP A 1 135 ? 86.712 50.640 -13.115 1.00 17.77 135 ASP A CA 1
ATOM 898 C C . ASP A 1 135 ? 85.291 50.288 -13.535 1.00 18.13 135 ASP A C 1
ATOM 899 O O . ASP A 1 135 ? 84.897 50.508 -14.678 1.00 21.69 135 ASP A O 1
ATOM 904 N N . ILE A 1 136 ? 84.524 49.722 -12.623 1.00 15.11 136 ILE A N 1
ATOM 905 C CA . ILE A 1 136 ? 83.172 49.304 -12.948 1.00 13.52 136 ILE A CA 1
ATOM 906 C C . ILE A 1 136 ? 82.232 50.464 -13.296 1.00 11.57 136 ILE A C 1
ATOM 907 O O . ILE A 1 136 ? 82.295 51.540 -12.693 1.00 10.71 136 ILE A O 1
ATOM 912 N N . PRO A 1 137 ? 81.378 50.272 -14.319 1.00 10.98 137 PRO A N 1
ATOM 913 C CA . PRO A 1 137 ? 80.438 51.328 -14.705 1.00 10.78 137 PRO A CA 1
ATOM 914 C C . PRO A 1 137 ? 79.471 51.559 -13.544 1.00 10.02 137 PRO A C 1
ATOM 915 O O . PRO A 1 137 ? 78.923 50.611 -12.982 1.00 8.23 137 PRO A O 1
ATOM 919 N N . VAL A 1 138 ? 79.276 52.820 -13.184 1.00 10.19 138 VAL A N 1
ATOM 920 C CA . VAL A 1 138 ? 78.384 53.170 -12.093 1.00 10.87 138 VAL A CA 1
ATOM 921 C C . VAL A 1 138 ? 77.415 54.260 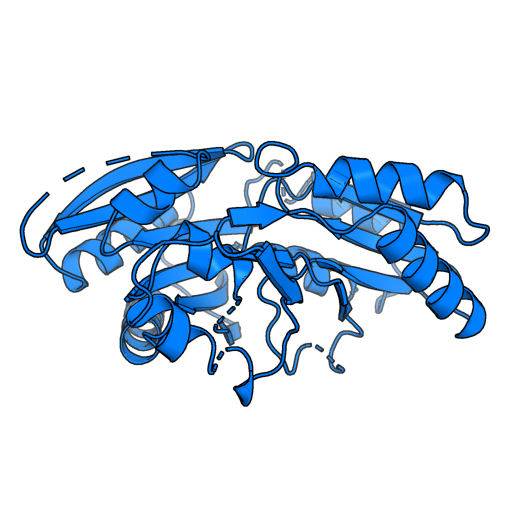-12.534 1.00 12.92 138 VAL A C 1
ATOM 922 O O . VAL A 1 138 ? 77.833 55.323 -12.992 1.00 14.46 138 VAL A O 1
ATOM 926 N N . TYR A 1 139 ? 76.122 53.985 -12.414 1.00 11.71 139 TYR A N 1
ATOM 927 C CA . TYR A 1 139 ? 75.103 54.967 -12.768 1.00 12.12 139 TYR A CA 1
ATOM 928 C C . TYR A 1 139 ? 74.455 55.434 -11.476 1.00 11.85 139 TYR A C 1
ATOM 929 O O . TYR A 1 139 ? 73.963 54.619 -10.692 1.00 12.50 139 TYR A O 1
ATOM 938 N N . VAL A 1 140 ? 74.464 56.742 -11.244 1.00 11.79 140 VAL A N 1
ATOM 939 C CA . VAL A 1 140 ? 73.880 57.293 -10.026 1.00 10.83 140 VAL A CA 1
ATOM 940 C C . VAL A 1 140 ? 72.623 58.093 -10.343 1.00 12.51 140 VAL A C 1
ATOM 941 O O . VAL A 1 140 ? 72.631 58.995 -11.186 1.00 11.85 140 VAL A O 1
ATOM 945 N N . VAL A 1 141 ? 71.543 57.741 -9.658 1.00 12.48 141 VAL A N 1
ATOM 946 C CA . VAL A 1 141 ? 70.258 58.387 -9.845 1.00 12.52 141 VAL A CA 1
ATOM 947 C C . VAL A 1 141 ? 69.900 59.240 -8.642 1.00 12.70 141 VAL A C 1
ATOM 948 O O . VAL A 1 141 ? 69.867 58.747 -7.515 1.00 10.16 141 VAL A O 1
ATOM 952 N N . ASP A 1 142 ? 69.653 60.524 -8.882 1.00 12.00 142 ASP A N 1
ATOM 953 C CA . ASP A 1 142 ? 69.244 61.435 -7.820 1.00 11.63 142 ASP A CA 1
ATOM 954 C C . ASP A 1 142 ? 67.735 61.235 -7.745 1.00 11.17 142 ASP A C 1
ATOM 955 O O . ASP A 1 142 ? 66.989 61.776 -8.560 1.00 11.78 142 ASP A O 1
ATOM 960 N N . THR A 1 143 ? 67.282 60.438 -6.782 1.00 11.44 143 THR A N 1
ATOM 961 C CA . THR A 1 143 ? 65.856 60.158 -6.660 1.00 9.37 143 THR A CA 1
ATOM 962 C C . THR A 1 143 ? 65.013 61.360 -6.277 1.00 11.19 143 THR A C 1
ATOM 963 O O . THR A 1 143 ? 63.800 61.365 -6.509 1.00 10.54 143 THR A O 1
ATOM 967 N N . LEU A 1 144 ? 65.652 62.373 -5.695 1.00 10.87 144 LEU A N 1
ATOM 968 C CA . LEU A 1 144 ? 64.945 63.566 -5.233 1.00 11.91 144 LEU A CA 1
ATOM 969 C C . LEU A 1 144 ? 63.906 63.144 -4.191 1.00 12.28 144 LEU A C 1
ATOM 970 O O . LEU A 1 144 ? 62.879 63.796 -4.011 1.00 11.44 144 LEU A O 1
ATOM 975 N N . LEU A 1 145 ? 64.193 62.040 -3.506 1.00 11.08 145 LEU A N 1
ATOM 976 C CA . LEU A 1 145 ? 63.307 61.509 -2.478 1.00 10.68 145 LEU A CA 1
ATOM 977 C C . LEU A 1 145 ? 64.110 61.144 -1.243 1.00 10.41 145 LEU A C 1
ATOM 978 O O . LEU A 1 145 ? 65.309 61.409 -1.178 1.00 9.33 145 LEU A O 1
ATOM 983 N N . ALA A 1 146 ? 63.443 60.538 -0.265 1.00 10.17 146 ALA A N 1
ATOM 984 C CA . ALA A 1 146 ? 64.097 60.130 0.974 1.00 9.73 146 ALA A CA 1
ATOM 985 C C . ALA A 1 146 ? 63.284 59.042 1.677 1.00 9.88 146 ALA A C 1
ATOM 986 O O . ALA A 1 146 ? 62.103 58.848 1.389 1.00 9.24 146 ALA A O 1
ATOM 988 N N . SER A 1 147 ? 63.928 58.332 2.598 1.00 9.90 147 SER A N 1
ATOM 989 C CA . SER A 1 147 ? 63.284 57.256 3.346 1.00 9.34 147 SER A CA 1
ATOM 990 C C . SER A 1 147 ? 62.617 56.222 2.437 1.00 10.79 147 SER A C 1
ATOM 991 O O . SER A 1 147 ? 63.055 55.999 1.305 1.00 11.93 147 SER A O 1
ATOM 994 N N . GLY A 1 148 ? 61.550 55.611 2.947 1.00 10.60 148 GLY A N 1
ATOM 995 C CA . GLY A 1 148 ? 60.815 54.573 2.241 1.00 9.44 148 GLY A CA 1
ATOM 996 C C . GLY A 1 148 ? 60.366 54.773 0.805 1.00 11.01 148 GLY A C 1
ATOM 997 O O . GLY A 1 148 ? 59.894 53.828 0.175 1.00 9.96 148 GLY A O 1
ATOM 998 N N . ALA A 1 149 ? 60.473 55.985 0.276 1.00 11.06 149 ALA A N 1
ATOM 999 C CA . ALA A 1 149 ? 60.075 56.202 -1.108 1.00 10.64 149 ALA A CA 1
ATOM 1000 C C . ALA A 1 149 ? 61.183 55.730 -2.056 1.00 11.33 149 ALA A C 1
ATOM 1001 O O . ALA A 1 149 ? 60.913 55.300 -3.178 1.00 12.96 149 ALA A O 1
ATOM 1003 N N . ILE A 1 150 ? 62.429 55.786 -1.593 1.00 11.31 150 ILE A N 1
ATOM 1004 C CA . ILE A 1 150 ? 63.564 55.397 -2.424 1.00 9.20 150 ILE A CA 1
ATOM 1005 C C . ILE A 1 150 ? 63.616 53.932 -2.866 1.00 9.06 150 ILE A C 1
ATOM 1006 O O . ILE A 1 150 ? 63.940 53.649 -4.018 1.00 8.58 150 ILE A O 1
ATOM 1011 N N . PRO A 1 151 ? 63.298 52.983 -1.969 1.00 9.29 151 PRO A N 1
ATOM 1012 C CA . PRO A 1 151 ? 63.349 51.575 -2.388 1.00 10.12 151 PRO A CA 1
ATOM 1013 C C . PRO A 1 151 ? 62.356 51.220 -3.498 1.00 11.25 151 PRO A C 1
ATOM 1014 O O . PRO A 1 151 ? 62.519 50.200 -4.179 1.00 11.26 151 PRO A O 1
ATOM 1018 N N . LEU A 1 152 ? 61.336 52.060 -3.677 1.00 10.95 152 LEU A N 1
ATOM 1019 C CA . LEU A 1 152 ? 60.313 51.821 -4.696 1.00 12.36 152 LEU A CA 1
ATOM 1020 C C . LEU A 1 152 ? 60.898 51.820 -6.111 1.00 11.37 152 LEU A C 1
ATOM 1021 O O . LEU A 1 152 ? 60.720 50.857 -6.855 1.00 14.92 152 LEU A O 1
ATOM 1026 N N . PRO A 1 153 ? 61.578 52.904 -6.516 1.00 11.19 153 PRO A N 1
ATOM 1027 C CA . PRO A 1 153 ? 62.141 52.869 -7.869 1.00 11.37 153 PRO A CA 1
ATOM 1028 C C . PRO A 1 153 ? 63.270 51.837 -7.970 1.00 11.32 153 PRO A C 1
ATOM 1029 O O . PRO A 1 153 ? 63.571 51.346 -9.057 1.00 13.29 153 PRO A O 1
ATOM 1033 N N . ALA A 1 154 ? 63.892 51.513 -6.835 1.00 11.40 154 ALA A N 1
ATOM 1034 C CA . ALA A 1 154 ? 64.972 50.527 -6.806 1.00 9.52 154 ALA A CA 1
ATOM 1035 C C . ALA A 1 154 ? 64.416 49.152 -7.165 1.00 11.59 154 ALA A C 1
ATOM 1036 O O . ALA A 1 154 ? 65.028 48.410 -7.942 1.00 13.59 154 ALA A O 1
ATOM 1038 N N . ARG A 1 155 ? 63.258 48.808 -6.601 1.00 11.83 155 ARG A N 1
ATOM 1039 C CA . ARG A 1 155 ? 62.634 47.517 -6.903 1.00 12.91 155 ARG A CA 1
ATOM 1040 C C . ARG A 1 155 ? 62.141 47.494 -8.346 1.00 14.12 155 ARG A C 1
ATOM 1041 O O . ARG A 1 155 ? 62.251 46.474 -9.02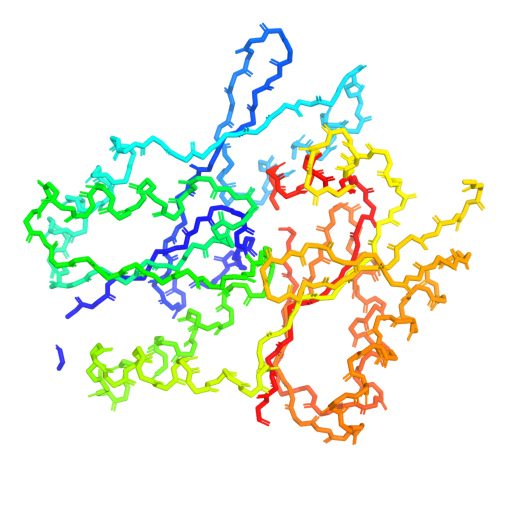9 1.00 15.88 155 ARG A O 1
ATOM 1049 N N . VAL A 1 156 ? 61.587 48.614 -8.806 1.00 14.72 156 VAL A N 1
ATOM 1050 C CA . VAL A 1 156 ? 61.094 48.704 -10.179 1.00 14.83 156 VAL A CA 1
ATOM 1051 C C . VAL A 1 156 ? 62.262 48.487 -11.138 1.00 15.73 156 VAL A C 1
ATOM 1052 O O . VAL A 1 156 ? 62.110 47.885 -12.204 1.00 14.81 156 VAL A O 1
ATOM 1056 N N . ALA A 1 157 ? 63.432 48.980 -10.748 1.00 16.22 157 ALA A N 1
ATOM 1057 C CA . ALA A 1 157 ? 64.623 48.829 -11.568 1.00 14.83 157 ALA A CA 1
ATOM 1058 C C . ALA A 1 157 ? 65.003 47.351 -11.655 1.00 14.42 157 ALA A C 1
ATOM 1059 O O . ALA A 1 157 ? 65.325 46.853 -12.734 1.00 15.46 157 ALA A O 1
ATOM 1061 N N . ARG A 1 158 ? 64.953 46.648 -10.526 1.00 13.76 158 ARG A N 1
ATOM 1062 C CA . ARG A 1 158 ? 65.295 45.228 -10.503 1.00 16.02 158 ARG A CA 1
ATOM 1063 C C . ARG A 1 158 ? 64.305 44.405 -11.321 1.00 17.72 158 ARG A C 1
ATOM 1064 O O . ARG A 1 158 ? 64.696 43.504 -12.064 1.00 18.54 158 ARG A O 1
ATOM 1072 N N . GLU A 1 159 ? 63.022 44.711 -11.176 1.00 19.10 159 GLU A N 1
ATOM 1073 C CA . GLU A 1 159 ? 61.994 43.992 -11.915 1.00 20.89 159 GLU A CA 1
ATOM 1074 C C . GLU A 1 159 ? 62.222 44.167 -13.416 1.00 21.43 159 GLU A C 1
ATOM 1075 O O . GLU A 1 159 ? 62.142 43.208 -14.181 1.00 22.99 159 GLU A O 1
ATOM 1089 N N . LEU A 1 161 ? 65.093 45.006 -14.936 1.00 22.63 161 LEU A N 1
ATOM 1090 C CA . LEU A 1 161 ? 66.352 44.372 -15.314 1.00 24.60 161 LEU A CA 1
ATOM 1091 C C . LEU A 1 161 ? 66.146 42.873 -15.492 1.00 25.41 161 LEU A C 1
ATOM 1092 O O . LEU A 1 161 ? 66.635 42.276 -16.452 1.00 26.13 161 LEU A O 1
ATOM 1097 N N . GLU A 1 162 ? 65.420 42.274 -14.554 1.00 26.06 162 GLU A N 1
ATOM 1098 C CA . GLU A 1 162 ? 65.145 40.846 -14.585 1.00 27.74 162 GLU A CA 1
ATOM 1099 C C . GLU A 1 162 ? 64.387 40.437 -15.840 1.00 28.10 162 GLU A C 1
ATOM 1100 O O . GLU A 1 162 ? 64.531 39.311 -16.315 1.00 28.72 162 GLU A O 1
ATOM 1106 N N . ASN A 1 163 ? 63.575 41.344 -16.375 1.00 28.43 163 ASN A N 1
ATOM 1107 C CA . ASN A 1 163 ? 62.819 41.041 -17.583 1.00 29.12 163 ASN A CA 1
ATOM 1108 C C . ASN A 1 163 ? 63.621 41.392 -18.832 1.00 29.04 163 ASN A C 1
ATOM 1109 O O . ASN A 1 163 ? 63.061 41.528 -19.917 1.00 30.79 163 ASN A O 1
ATOM 1114 N N . GLY A 1 164 ? 64.932 41.555 -18.663 1.00 29.88 164 GLY A N 1
ATOM 1115 C CA . GLY A 1 164 ? 65.803 41.854 -19.788 1.00 28.81 164 GLY A CA 1
ATOM 1116 C C . GLY A 1 164 ? 65.998 43.302 -20.203 1.00 28.78 164 GLY A C 1
ATOM 1117 O O . GLY A 1 164 ? 66.564 43.561 -21.266 1.00 27.46 164 GLY A O 1
ATOM 1118 N N . ALA A 1 165 ? 65.547 44.251 -19.389 1.00 26.87 165 ALA A N 1
ATOM 1119 C CA . ALA A 1 165 ? 65.710 45.660 -19.735 1.00 26.70 165 ALA A CA 1
ATOM 1120 C C . ALA A 1 165 ? 67.160 46.106 -19.553 1.00 26.42 165 ALA A C 1
ATOM 1121 O O . ALA A 1 165 ? 67.864 45.618 -18.669 1.00 27.61 165 ALA A O 1
ATOM 1123 N N . THR A 1 166 ? 67.603 47.032 -20.395 1.00 26.74 166 THR A N 1
ATOM 1124 C CA . THR A 1 166 ? 68.964 47.550 -20.312 1.00 27.16 166 THR A CA 1
ATOM 1125 C C . THR A 1 166 ? 68.986 48.740 -19.354 1.00 26.24 166 THR A C 1
ATOM 1126 O O . THR A 1 166 ? 67.944 49.329 -19.069 1.00 25.73 166 THR A O 1
ATOM 1130 N N . ILE A 1 167 ? 70.170 49.096 -18.865 1.00 25.72 167 ILE A N 1
ATOM 1131 C CA . ILE A 1 167 ? 70.305 50.224 -17.949 1.00 25.32 167 ILE A CA 1
ATOM 1132 C C . ILE A 1 167 ? 69.703 51.488 -18.545 1.00 25.33 167 ILE A C 1
ATOM 1133 O O . ILE A 1 167 ? 68.989 52.225 -17.864 1.00 23.61 167 ILE A O 1
ATOM 1138 N N . GLU A 1 168 ? 70.002 51.732 -19.818 1.00 25.59 168 GLU A N 1
ATOM 1139 C CA . GLU A 1 168 ? 69.506 52.908 -20.523 1.00 25.88 168 GLU A CA 1
ATOM 1140 C C . GLU A 1 168 ? 67.981 52.965 -20.510 1.00 24.99 168 GLU A C 1
ATOM 1141 O O . GLU A 1 168 ? 67.395 54.030 -20.328 1.00 24.12 168 GLU A O 1
ATOM 1147 N N . GLU A 1 169 ? 67.346 51.814 -20.709 1.00 25.21 169 GLU A N 1
ATOM 1148 C CA . GLU A 1 169 ? 65.891 51.737 -20.731 1.00 25.31 169 GLU A CA 1
ATOM 1149 C C . GLU A 1 169 ? 65.333 51.934 -19.328 1.00 24.74 169 GLU A C 1
ATOM 1150 O O . GLU A 1 169 ? 64.315 52.602 -19.146 1.00 24.09 169 GLU A O 1
ATOM 1156 N N . VAL A 1 170 ? 66.004 51.354 -18.336 1.00 23.48 170 VAL A N 1
ATOM 1157 C CA . VAL A 1 170 ? 65.574 51.491 -16.949 1.00 22.02 170 VAL A CA 1
ATOM 1158 C C . VAL A 1 170 ? 65.616 52.960 -16.549 1.00 20.98 170 VAL A C 1
ATOM 1159 O O . VAL A 1 170 ? 64.640 53.496 -16.030 1.00 20.78 170 VAL A O 1
ATOM 1163 N N . LEU A 1 171 ? 66.744 53.613 -16.803 1.00 20.23 171 LEU A N 1
ATOM 1164 C CA . LEU A 1 171 ? 66.888 55.022 -16.465 1.00 20.63 171 LEU A CA 1
ATOM 1165 C C . LEU A 1 171 ? 65.847 55.875 -17.188 1.00 22.01 171 LEU A C 1
ATOM 1166 O O . LEU A 1 171 ? 65.385 56.893 -16.663 1.00 21.40 171 LEU A O 1
ATOM 1171 N N . LYS A 1 172 ? 65.481 55.451 -18.394 1.00 22.25 172 LYS A N 1
ATOM 1172 C CA . LYS A 1 172 ? 64.492 56.161 -19.198 1.00 23.85 172 LYS A CA 1
ATOM 1173 C C . LYS A 1 172 ? 63.116 56.094 -18.538 1.00 23.01 172 LYS A C 1
ATOM 1174 O O . LYS A 1 172 ? 62.470 57.120 -18.311 1.00 23.24 172 LYS A O 1
ATOM 1180 N N . LYS A 1 173 ? 62.676 54.879 -18.230 1.00 22.97 173 LYS A N 1
ATOM 1181 C CA . LYS A 1 173 ? 61.378 54.671 -17.600 1.00 24.94 173 LYS A CA 1
ATOM 1182 C C . LYS A 1 173 ? 61.264 55.349 -16.239 1.00 23.35 173 LYS A C 1
ATOM 1183 O O . LYS A 1 173 ? 60.241 55.968 -15.935 1.00 22.71 173 LYS A O 1
ATOM 1189 N N . LEU A 1 174 ? 62.307 55.230 -15.420 1.00 21.60 174 LEU A N 1
ATOM 1190 C CA . LEU A 1 174 ? 62.296 55.845 -14.099 1.00 20.34 174 LEU A CA 1
ATOM 1191 C C . LEU A 1 174 ? 62.109 57.347 -14.251 1.00 21.27 174 LEU A C 1
ATOM 1192 O O . LEU A 1 174 ? 61.436 57.989 -13.446 1.00 21.07 174 LEU A O 1
ATOM 1197 N N . ASP A 1 175 ? 62.704 57.900 -15.302 1.00 22.20 175 ASP A N 1
ATOM 1198 C CA . ASP A 1 175 ? 62.603 59.327 -15.570 1.00 23.41 175 ASP A CA 1
ATOM 1199 C C . ASP A 1 175 ? 61.145 59.697 -15.849 1.00 23.71 175 ASP A C 1
ATOM 1200 O O . ASP A 1 175 ? 60.661 60.736 -15.398 1.00 22.98 175 ASP A O 1
ATOM 1205 N N . GLU A 1 176 ? 60.450 58.838 -16.591 1.00 25.20 176 GLU A N 1
ATOM 1206 C CA . GLU A 1 176 ? 59.042 59.060 -16.907 1.00 26.91 176 GLU A CA 1
ATOM 1207 C C . GLU A 1 176 ? 58.204 58.945 -15.632 1.00 25.25 176 GLU A C 1
ATOM 1208 O O . GLU A 1 176 ? 57.364 59.802 -15.352 1.00 24.44 176 GLU A O 1
ATOM 1214 N N . ARG A 1 177 ? 58.433 57.879 -14.867 1.00 23.54 177 ARG A N 1
ATOM 1215 C CA . ARG A 1 177 ? 57.704 57.670 -13.620 1.00 22.58 177 ARG A CA 1
ATOM 1216 C C . ARG A 1 177 ? 57.854 58.914 -12.748 1.00 22.69 177 ARG A C 1
ATOM 1217 O O . ARG A 1 177 ? 56.891 59.377 -12.135 1.00 21.32 177 ARG A O 1
ATOM 1233 N N . LYS A 1 179 ? 58.481 61.974 -13.758 1.00 24.72 179 LYS A N 1
ATOM 1234 C CA . LYS A 1 179 ? 57.745 63.069 -14.375 1.00 24.94 179 LYS A CA 1
ATOM 1235 C C . LYS A 1 179 ? 56.269 63.006 -13.993 1.00 23.54 179 LYS A C 1
ATOM 1236 O O . LYS A 1 179 ? 55.626 64.037 -13.796 1.00 22.32 179 LYS A O 1
ATOM 1242 N N . ASN A 1 180 ? 55.736 61.793 -13.887 1.00 22.81 180 ASN A N 1
ATOM 1243 C CA . ASN A 1 180 ? 54.332 61.614 -13.530 1.00 22.74 180 ASN A CA 1
ATOM 1244 C C . ASN A 1 180 ? 54.109 61.525 -12.026 1.00 21.92 180 ASN A C 1
ATOM 1245 O O . ASN A 1 180 ? 53.007 61.205 -11.575 1.00 22.44 180 ASN A O 1
ATOM 1250 N N . LYS A 1 181 ? 55.153 61.819 -11.257 1.00 20.74 181 LYS A N 1
ATOM 1251 C CA . LYS A 1 181 ? 55.081 61.777 -9.799 1.00 19.96 181 LYS A CA 1
ATOM 1252 C C . LYS A 1 181 ? 54.554 60.436 -9.283 1.00 18.60 181 LYS A C 1
ATOM 1253 O O . LYS A 1 181 ? 53.755 60.390 -8.346 1.00 17.85 181 LYS A O 1
ATOM 1259 N N . ASP A 1 182 ? 55.022 59.345 -9.885 1.00 15.73 182 ASP A N 1
ATOM 1260 C CA . ASP A 1 182 ? 54.587 58.009 -9.491 1.00 15.86 182 ASP A CA 1
ATOM 1261 C C . ASP A 1 182 ? 55.149 57.514 -8.162 1.00 13.96 182 ASP A C 1
ATOM 1262 O O . ASP A 1 182 ? 54.610 56.581 -7.568 1.00 13.58 182 ASP A O 1
ATOM 1267 N N . PHE A 1 183 ? 56.234 58.127 -7.705 1.00 14.57 183 PHE A N 1
ATOM 1268 C CA . PHE A 1 183 ? 56.840 57.741 -6.436 1.00 13.94 183 PHE A CA 1
ATOM 1269 C C . PHE A 1 183 ? 56.709 58.915 -5.477 1.00 13.93 183 PHE A C 1
ATOM 1270 O O . PHE A 1 183 ? 57.219 60.005 -5.742 1.00 14.53 183 PHE A O 1
ATOM 1278 N N . LYS A 1 184 ? 56.024 58.687 -4.361 1.00 12.32 184 LYS A N 1
ATOM 1279 C CA . LYS A 1 184 ? 55.785 59.743 -3.386 1.00 11.45 184 LYS A CA 1
ATOM 1280 C C . LYS A 1 184 ? 56.280 59.435 -1.975 1.00 10.42 184 LYS A C 1
ATOM 1281 O O . LYS A 1 184 ? 56.349 58.276 -1.562 1.00 10.90 184 LYS A O 1
ATOM 1287 N N . ALA A 1 185 ? 56.613 60.496 -1.245 1.00 10.42 185 ALA A N 1
ATOM 1288 C CA . ALA A 1 185 ? 57.072 60.401 0.139 1.00 9.61 185 ALA A CA 1
ATOM 1289 C C . ALA A 1 185 ? 56.211 61.366 0.949 1.00 9.93 185 ALA A C 1
ATOM 1290 O O . ALA A 1 185 ? 56.380 62.587 0.857 1.00 10.58 185 ALA A O 1
ATOM 1292 N N . ILE A 1 186 ? 55.288 60.816 1.736 1.00 10.15 186 ILE A N 1
ATOM 1293 C CA . ILE A 1 186 ? 54.376 61.619 2.551 1.00 9.87 186 ILE A CA 1
ATOM 1294 C C . ILE A 1 186 ? 54.438 61.127 3.999 1.00 10.17 186 ILE A C 1
ATOM 1295 O O . ILE A 1 186 ? 54.359 59.925 4.252 1.00 9.63 186 ILE A O 1
ATOM 1300 N N . PHE A 1 187 ? 54.576 62.053 4.946 1.00 9.85 187 PHE A N 1
ATOM 1301 C CA . PHE A 1 187 ? 54.695 61.673 6.354 1.00 9.63 187 PHE A CA 1
ATOM 1302 C C . PHE A 1 187 ? 54.384 62.812 7.313 1.00 9.51 187 PHE A C 1
ATOM 1303 O O . PHE A 1 187 ? 54.222 63.961 6.903 1.00 11.53 187 PHE A O 1
ATOM 1311 N N . TYR A 1 188 ? 54.312 62.482 8.601 1.00 10.53 188 TYR A N 1
ATOM 1312 C CA . TYR A 1 188 ? 54.083 63.484 9.629 1.00 10.38 188 TYR A CA 1
ATOM 1313 C C . TYR A 1 188 ? 55.001 63.197 10.810 1.00 10.35 188 TYR A C 1
ATOM 1314 O O . TYR A 1 188 ? 55.374 62.050 11.059 1.00 10.23 188 TYR A O 1
ATOM 1323 N N . VAL A 1 189 ? 55.382 64.248 11.522 1.00 10.18 189 VAL A N 1
ATOM 1324 C CA . VAL A 1 189 ? 56.262 64.107 12.670 1.00 10.56 189 VAL A CA 1
ATOM 1325 C C . VAL A 1 189 ? 55.516 64.535 13.932 1.00 13.25 189 VAL A C 1
ATOM 1326 O O . VAL A 1 189 ? 54.512 65.247 13.857 1.00 14.13 189 VAL A O 1
ATOM 1330 N N . SER A 1 190 ? 56.011 64.088 15.080 1.00 14.61 190 SER A N 1
ATOM 1331 C CA . SER A 1 190 ? 55.413 64.399 16.376 1.00 17.01 190 SER A CA 1
ATOM 1332 C C . SER A 1 190 ? 56.048 65.629 16.996 1.00 16.65 190 SER A C 1
ATOM 1333 O O . SER A 1 190 ? 55.388 66.380 17.709 1.00 18.95 190 SER A O 1
ATOM 1336 N N . ASN A 1 191 ? 57.339 65.819 16.741 1.00 15.68 191 ASN A N 1
ATOM 1337 C CA . ASN A 1 191 ? 58.061 66.959 17.288 1.00 16.00 191 ASN A CA 1
ATOM 1338 C C . ASN A 1 191 ? 58.886 67.637 16.204 1.00 15.40 191 ASN A C 1
ATOM 1339 O O . ASN A 1 191 ? 60.012 67.234 15.923 1.00 14.48 191 ASN A O 1
ATOM 1344 N N . PHE A 1 192 ? 58.315 68.683 15.619 1.00 14.39 192 PHE A N 1
ATOM 1345 C CA . PHE A 1 192 ? 58.947 69.438 14.547 1.00 14.73 192 PHE A CA 1
ATOM 1346 C C . PHE A 1 192 ? 60.348 69.982 14.854 1.00 15.36 192 PHE A C 1
ATOM 1347 O O . PHE A 1 192 ? 61.101 70.300 13.933 1.00 14.69 192 PHE A O 1
ATOM 1355 N N . ASP A 1 193 ? 60.705 70.094 16.131 1.00 13.52 193 ASP A N 1
ATOM 1356 C CA . ASP A 1 193 ? 62.021 70.620 16.481 1.00 16.27 193 ASP A CA 1
ATOM 1357 C C . ASP A 1 193 ? 63.177 69.799 15.926 1.00 15.04 193 ASP A C 1
ATOM 1358 O O . ASP A 1 193 ? 64.265 70.331 15.696 1.00 14.60 193 ASP A O 1
ATOM 1363 N N . TYR A 1 194 ? 62.959 68.502 15.725 1.00 14.39 194 TYR A N 1
ATOM 1364 C CA . TYR A 1 194 ? 64.016 67.663 15.170 1.00 13.47 194 TYR A CA 1
ATOM 1365 C C . TYR A 1 194 ? 64.355 68.121 13.754 1.00 11.93 194 TYR A C 1
ATOM 1366 O O . TYR A 1 194 ? 65.518 68.352 13.435 1.00 12.36 194 TYR A O 1
ATOM 1375 N N . LEU A 1 195 ? 63.339 68.253 12.906 1.00 11.48 195 LEU A N 1
ATOM 1376 C CA . LEU A 1 195 ? 63.567 68.676 11.529 1.00 10.19 195 LEU A CA 1
ATOM 1377 C C . LEU A 1 195 ? 64.226 70.048 11.472 1.00 12.39 195 LEU A C 1
ATOM 1378 O O . LEU A 1 195 ? 65.108 70.293 10.645 1.00 13.04 195 LEU A O 1
ATOM 1383 N N . VAL A 1 196 ? 63.803 70.942 12.357 1.00 13.39 196 VAL A N 1
ATOM 1384 C CA . VAL A 1 196 ? 64.372 72.279 12.394 1.00 14.80 196 VAL A CA 1
ATOM 1385 C C . VAL A 1 196 ? 65.848 72.186 12.752 1.00 15.72 196 VAL A C 1
ATOM 1386 O O . VAL A 1 196 ? 66.695 72.795 12.100 1.00 16.66 196 VAL A O 1
ATOM 1390 N N . LYS A 1 197 ? 66.153 71.412 13.785 1.00 16.99 197 LYS A N 1
ATOM 1391 C CA . LYS A 1 197 ? 67.530 71.233 14.216 1.00 17.88 197 LYS A CA 1
ATOM 1392 C C . LYS A 1 197 ? 68.368 70.654 13.075 1.00 17.14 197 LYS A C 1
ATOM 1393 O O . LYS A 1 197 ? 69.528 71.024 12.896 1.00 16.28 197 LYS A O 1
ATOM 1399 N N . GLY A 1 198 ? 67.762 69.755 12.302 1.00 15.04 198 GLY A N 1
ATOM 1400 C CA . GLY A 1 198 ? 68.451 69.116 11.192 1.00 13.99 198 GLY A CA 1
ATOM 1401 C C . GLY A 1 198 ? 68.831 70.011 10.025 1.00 14.44 198 GLY A C 1
ATOM 1402 O O . GLY A 1 198 ? 69.750 69.687 9.271 1.00 12.93 198 GLY A O 1
ATOM 1403 N N . GLY A 1 199 ? 68.113 71.119 9.856 1.00 12.74 199 GLY A N 1
ATOM 1404 C CA . GLY A 1 199 ? 68.423 72.048 8.784 1.00 13.27 199 GLY A CA 1
ATOM 1405 C C . GLY A 1 199 ? 67.730 71.872 7.442 1.00 14.78 199 GLY A C 1
ATOM 1406 O O . GLY A 1 199 ? 67.825 72.750 6.587 1.00 15.06 199 GLY A O 1
ATOM 1407 N N . ARG A 1 200 ? 67.025 70.763 7.242 1.00 15.23 200 ARG A N 1
ATOM 1408 C CA . ARG A 1 200 ? 66.353 70.530 5.966 1.00 14.81 200 ARG A CA 1
ATOM 1409 C C . ARG A 1 200 ? 64.938 71.101 5.886 1.00 17.30 200 ARG A C 1
ATOM 1410 O O . ARG A 1 200 ? 64.262 70.951 4.865 1.00 17.18 200 ARG A O 1
ATOM 1418 N N . VAL A 1 201 ? 64.500 71.756 6.958 1.00 20.11 201 VAL A N 1
ATOM 1419 C CA . VAL A 1 201 ? 63.165 72.355 7.029 1.00 24.96 201 VAL A CA 1
ATOM 1420 C C . VAL A 1 201 ? 62.886 72.912 8.423 1.00 27.17 201 VAL A C 1
ATOM 1421 O O . VAL A 1 201 ? 62.352 72.216 9.291 1.00 27.00 201 VAL A O 1
ATOM 1425 N N . LEU A 1 211 ? 53.011 72.793 19.813 1.00 18.30 211 LEU A N 1
ATOM 1426 C CA . LEU A 1 211 ? 52.043 72.636 20.888 1.00 17.28 211 LEU A CA 1
ATOM 1427 C C . LEU A 1 211 ? 51.636 71.201 21.174 1.00 17.40 211 LEU A C 1
ATOM 1428 O O . LEU A 1 211 ? 51.967 70.272 20.435 1.00 20.54 211 LEU A O 1
ATOM 1433 N N . LEU A 1 212 ? 50.890 71.037 22.256 1.00 18.66 212 LEU A N 1
ATO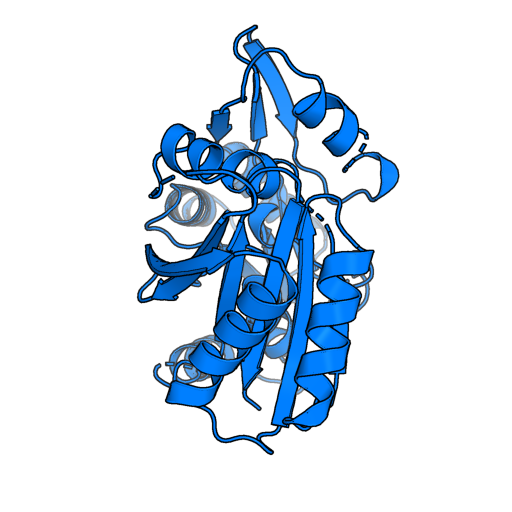M 1434 C CA . LEU A 1 212 ? 50.449 69.727 22.694 1.00 16.79 212 LEU A CA 1
ATOM 1435 C C . LEU A 1 212 ? 49.627 68.932 21.675 1.00 18.69 212 LEU A C 1
ATOM 1436 O O . LEU A 1 212 ? 48.582 69.384 21.183 1.00 19.52 212 LEU A O 1
ATOM 1441 N N . LYS A 1 213 ? 50.131 67.734 21.378 1.00 16.96 213 LYS A N 1
ATOM 1442 C CA . LYS A 1 213 ? 49.525 66.781 20.451 1.00 18.27 213 LYS A CA 1
ATOM 1443 C C . LYS A 1 213 ? 49.510 67.235 18.990 1.00 18.56 213 LYS A C 1
ATOM 1444 O O . LYS A 1 213 ? 48.847 66.623 18.153 1.00 17.21 213 LYS A O 1
ATOM 1450 N N . ILE A 1 214 ? 50.247 68.298 18.681 1.00 19.38 214 ILE A N 1
ATOM 1451 C CA . ILE A 1 214 ? 50.291 68.797 17.310 1.00 20.39 214 ILE A CA 1
ATOM 1452 C C . ILE A 1 214 ? 51.129 67.864 16.434 1.00 19.97 214 ILE A C 1
ATOM 1453 O O . ILE A 1 214 ? 52.117 67.286 16.890 1.00 20.61 214 ILE A O 1
ATOM 1458 N N . ARG A 1 215 ? 50.711 67.702 15.185 1.00 17.80 215 ARG A N 1
ATOM 1459 C CA . ARG A 1 215 ? 51.429 66.864 14.237 1.00 16.66 215 ARG A CA 1
ATOM 1460 C C . ARG A 1 215 ? 51.595 67.644 12.940 1.00 15.58 215 ARG A C 1
ATOM 1461 O O . ARG A 1 215 ? 50.625 68.173 12.400 1.00 16.79 215 ARG A O 1
ATOM 1469 N N . VAL A 1 216 ? 52.830 67.727 12.457 1.00 13.50 216 VAL A N 1
ATOM 1470 C CA . VAL A 1 216 ? 53.119 68.440 11.221 1.00 12.05 216 VAL A CA 1
ATOM 1471 C C . VAL A 1 216 ? 53.242 67.438 10.078 1.00 12.95 216 VAL A C 1
ATOM 1472 O O . VAL A 1 216 ? 54.035 66.493 10.145 1.00 13.87 216 VAL A O 1
ATOM 1476 N N . CYS A 1 217 ? 52.444 67.647 9.036 1.00 12.08 217 CYS A N 1
ATOM 1477 C CA . CYS A 1 217 ? 52.437 66.776 7.871 1.00 12.33 217 CYS A CA 1
ATOM 1478 C C . CYS A 1 217 ? 53.280 67.370 6.761 1.00 12.74 217 CYS A C 1
ATOM 1479 O O . CYS A 1 217 ? 53.167 68.556 6.449 1.00 12.78 217 CYS A O 1
ATOM 1482 N N . LEU A 1 218 ? 54.119 66.538 6.154 1.00 13.23 218 LEU A N 1
ATOM 1483 C CA . LEU A 1 218 ? 54.976 67.000 5.072 1.00 12.08 218 LEU A CA 1
ATOM 1484 C C . LEU A 1 218 ? 54.988 66.025 3.913 1.00 12.93 218 LEU A C 1
ATOM 1485 O O . LEU A 1 218 ? 54.530 64.892 4.026 1.00 12.42 218 LEU A O 1
ATOM 1490 N N . HIS A 1 219 ? 55.518 66.483 2.787 1.00 14.67 219 HIS A N 1
ATOM 1491 C CA . HIS A 1 219 ? 55.669 65.632 1.622 1.00 14.17 219 HIS A CA 1
ATOM 1492 C C . HIS A 1 219 ? 56.882 66.161 0.879 1.00 14.17 219 HIS A C 1
ATOM 1493 O O . HIS A 1 219 ? 57.276 67.311 1.063 1.00 15.55 219 HIS A O 1
ATOM 1500 N N . ILE A 1 220 ? 57.503 65.318 0.069 1.00 12.83 220 ILE A N 1
ATOM 1501 C CA . ILE A 1 220 ? 58.671 65.757 -0.668 1.00 13.36 220 ILE A CA 1
ATOM 1502 C C . ILE A 1 220 ? 58.246 66.191 -2.056 1.00 13.16 220 ILE A C 1
ATOM 1503 O O . ILE A 1 220 ? 57.595 65.440 -2.775 1.00 11.94 220 ILE A O 1
ATOM 1508 N N . GLU A 1 221 ? 58.605 67.413 -2.420 1.00 14.71 221 GLU A N 1
ATOM 1509 C CA . GLU A 1 221 ? 58.254 67.940 -3.728 1.00 17.03 221 GLU A CA 1
ATOM 1510 C C . GLU A 1 221 ? 59.503 68.517 -4.364 1.00 17.35 221 GLU A C 1
ATOM 1511 O O . GLU A 1 221 ? 60.157 69.388 -3.792 1.00 15.85 221 GLU A O 1
ATOM 1517 N N . ASN A 1 222 ? 59.838 68.016 -5.547 1.00 19.66 222 ASN A N 1
ATOM 1518 C CA . ASN A 1 222 ? 61.023 68.476 -6.251 1.00 20.54 222 ASN A CA 1
ATOM 1519 C C . ASN A 1 222 ? 62.250 68.333 -5.350 1.00 19.62 222 ASN A C 1
ATOM 1520 O O . ASN A 1 222 ? 63.112 69.211 -5.311 1.00 19.28 222 ASN A O 1
ATOM 1525 N N . GLY A 1 223 ? 62.305 67.225 -4.614 1.00 18.37 223 GLY A N 1
ATOM 1526 C CA . GLY A 1 223 ? 63.437 66.953 -3.740 1.00 16.02 223 GLY A CA 1
ATOM 1527 C C . GLY A 1 223 ? 63.552 67.733 -2.441 1.00 15.75 223 GLY A C 1
ATOM 1528 O O . GLY A 1 223 ? 64.557 67.606 -1.741 1.00 15.23 223 GLY A O 1
ATOM 1529 N N . GLU A 1 224 ? 62.544 68.536 -2.108 1.00 14.61 224 GLU A N 1
ATOM 1530 C CA . GLU A 1 224 ? 62.581 69.325 -0.874 1.00 14.38 224 GLU A CA 1
ATOM 1531 C C . GLU A 1 224 ? 61.450 68.947 0.077 1.00 12.76 224 GLU A C 1
ATOM 1532 O O . GLU A 1 224 ? 60.382 68.522 -0.361 1.00 12.23 224 GLU A O 1
ATOM 1538 N N . LEU A 1 225 ? 61.692 69.112 1.376 1.00 13.63 225 LEU A N 1
ATOM 1539 C CA . LEU A 1 225 ? 60.695 68.795 2.391 1.00 12.94 225 LEU A CA 1
ATOM 1540 C C . LEU A 1 225 ? 59.690 69.939 2.495 1.00 12.61 225 LEU A C 1
ATOM 1541 O O . LEU A 1 225 ? 60.050 71.061 2.849 1.00 13.02 225 LEU A O 1
ATOM 1546 N N . ILE A 1 226 ? 58.429 69.650 2.198 1.00 13.32 226 ILE A N 1
ATOM 1547 C CA . ILE A 1 226 ? 57.397 70.675 2.236 1.00 13.22 226 ILE A CA 1
ATOM 1548 C C . ILE A 1 226 ? 56.321 70.473 3.296 1.00 13.61 226 ILE A C 1
ATOM 1549 O O . ILE A 1 226 ? 55.461 69.604 3.158 1.00 14.26 226 ILE A O 1
ATOM 1554 N N . PRO A 1 227 ? 56.356 71.273 4.373 1.00 15.12 227 PRO A N 1
ATOM 1555 C CA . PRO A 1 227 ? 55.337 71.139 5.420 1.00 16.65 227 PRO A CA 1
ATOM 1556 C C . PRO A 1 227 ? 54.055 71.684 4.801 1.00 18.32 227 PRO A C 1
ATOM 1557 O O . PRO A 1 227 ? 54.054 72.803 4.287 1.00 19.41 227 PRO A O 1
ATOM 1561 N N . TYR A 1 228 ? 52.973 70.917 4.819 1.00 18.24 228 TYR A N 1
ATOM 1562 C CA . TYR A 1 228 ? 51.746 71.422 4.218 1.00 17.54 228 TYR A CA 1
ATOM 1563 C C . TYR A 1 228 ? 50.567 71.488 5.178 1.00 18.73 228 TYR A C 1
ATOM 1564 O O . TYR A 1 228 ? 49.510 71.995 4.816 1.00 16.77 228 TYR A O 1
ATOM 1573 N N . ARG A 1 229 ? 50.736 70.994 6.399 1.00 18.19 229 ARG A N 1
ATOM 1574 C CA . ARG A 1 229 ? 49.622 71.034 7.332 1.00 19.70 229 ARG A CA 1
ATOM 1575 C C . ARG A 1 229 ? 49.974 70.662 8.764 1.00 19.35 229 ARG A C 1
ATOM 1576 O O . ARG A 1 229 ? 50.882 69.866 9.011 1.00 17.65 229 ARG A O 1
ATOM 1584 N N . LYS A 1 230 ? 49.239 71.253 9.701 1.00 18.26 230 LYS A N 1
ATOM 1585 C CA . LYS A 1 230 ? 49.421 70.991 11.123 1.00 18.21 230 LYS A CA 1
ATOM 1586 C C . LYS A 1 230 ? 48.067 70.545 11.661 1.00 16.64 230 LYS A C 1
ATOM 1587 O O . LYS A 1 230 ? 47.062 71.216 11.446 1.00 16.98 230 LYS A O 1
ATOM 1593 N N . VAL A 1 231 ? 48.039 69.409 12.348 1.00 16.31 231 VAL A N 1
ATOM 1594 C CA . VAL A 1 231 ? 46.797 68.884 12.905 1.00 14.69 231 VAL A CA 1
ATOM 1595 C C . VAL A 1 231 ? 47.035 68.353 14.318 1.00 16.47 231 VAL A C 1
ATOM 1596 O O . VAL A 1 231 ? 48.179 68.244 14.765 1.00 15.90 231 VAL A O 1
ATOM 1600 N N . ARG A 1 232 ? 45.951 68.027 15.017 1.00 15.84 232 ARG A N 1
ATOM 1601 C CA . ARG A 1 232 ? 46.035 67.514 16.383 1.00 17.25 232 ARG A CA 1
ATOM 1602 C C . ARG A 1 232 ? 45.731 66.017 16.402 1.00 15.17 232 ARG A C 1
ATOM 1603 O O . ARG A 1 232 ? 44.654 65.598 15.988 1.00 13.97 232 ARG A O 1
ATOM 1611 N N . GLY A 1 233 ? 46.674 65.212 16.879 1.00 14.44 233 GLY A N 1
ATOM 1612 C CA . GLY A 1 233 ? 46.440 63.780 16.945 1.00 12.25 233 GLY A CA 1
ATOM 1613 C C . GLY A 1 233 ? 46.842 63.010 15.699 1.00 14.41 233 GLY A C 1
ATOM 1614 O O . GLY A 1 233 ? 46.839 63.554 14.592 1.00 12.71 233 GLY A O 1
ATOM 1615 N N . ASP A 1 234 ? 47.166 61.732 15.881 1.00 12.11 234 ASP A N 1
ATOM 1616 C CA . ASP A 1 234 ? 47.589 60.866 14.783 1.00 14.44 234 ASP A CA 1
ATOM 1617 C C . ASP A 1 234 ? 46.485 60.533 13.784 1.00 14.35 234 ASP A C 1
ATOM 1618 O O . ASP A 1 234 ? 46.745 60.410 12.589 1.00 13.27 234 ASP A O 1
ATOM 1623 N N . LYS A 1 235 ? 45.255 60.378 14.266 1.00 15.25 235 LYS A N 1
ATOM 1624 C CA . LYS A 1 235 ? 44.149 60.047 13.369 1.00 16.54 235 LYS A CA 1
ATOM 1625 C C . LYS A 1 235 ? 44.002 61.109 12.279 1.00 14.87 235 LYS A C 1
ATOM 1626 O O . LYS A 1 235 ? 43.847 60.778 11.104 1.00 14.37 235 LYS A O 1
ATOM 1632 N N . LYS A 1 236 ? 44.059 62.380 12.669 1.00 14.21 236 LYS A N 1
ATOM 1633 C CA . LYS A 1 236 ? 43.938 63.477 11.708 1.00 13.68 236 LYS A CA 1
ATOM 1634 C C . LYS A 1 236 ? 45.171 63.550 10.816 1.00 12.77 236 LYS A C 1
ATOM 1635 O O . LYS A 1 236 ? 45.079 63.887 9.633 1.00 10.73 236 LYS A O 1
ATOM 1641 N N . ALA A 1 237 ? 46.327 63.241 11.394 1.00 11.78 237 ALA A N 1
ATOM 1642 C CA . ALA A 1 237 ? 47.582 63.261 10.654 1.00 10.49 237 ALA A CA 1
ATOM 1643 C C . ALA A 1 237 ? 47.513 62.188 9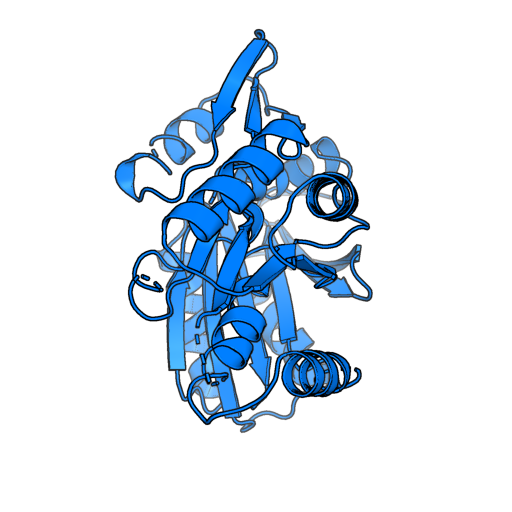.578 1.00 9.64 237 ALA A C 1
ATOM 1644 O O . ALA A 1 237 ? 47.849 62.428 8.418 1.00 8.38 237 ALA A O 1
ATOM 1646 N N . ILE A 1 238 ? 47.070 60.997 9.971 1.00 10.59 238 ILE A N 1
ATOM 1647 C CA . ILE A 1 238 ? 46.936 59.895 9.032 1.00 11.78 238 ILE A CA 1
ATOM 1648 C C . ILE A 1 238 ? 46.005 60.305 7.897 1.00 13.26 238 ILE A C 1
ATOM 1649 O O . ILE A 1 238 ? 46.308 60.091 6.724 1.00 14.18 238 ILE A O 1
ATOM 1654 N N . GLU A 1 239 ? 44.873 60.904 8.251 1.00 14.10 239 GLU A N 1
ATOM 1655 C CA . GLU A 1 239 ? 43.901 61.333 7.252 1.00 13.95 239 GLU A CA 1
ATOM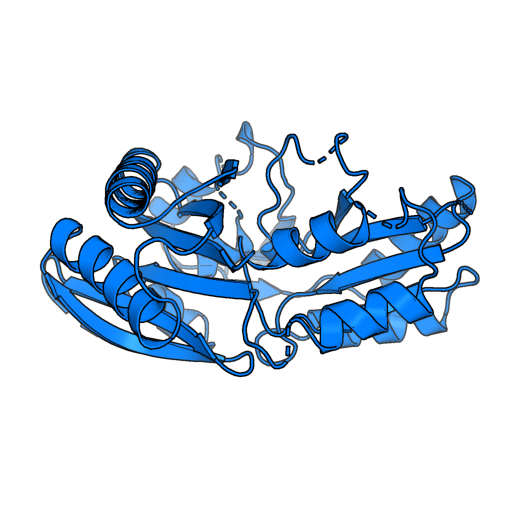 1656 C C . GLU A 1 239 ? 44.478 62.400 6.323 1.00 13.46 239 GLU A C 1
ATOM 1657 O O . GLU A 1 239 ? 44.207 62.397 5.120 1.00 14.47 239 GLU A O 1
ATOM 1663 N N . ALA A 1 240 ? 45.289 63.296 6.876 1.00 11.96 240 ALA A N 1
ATOM 1664 C CA . ALA A 1 240 ? 45.913 64.345 6.082 1.00 12.37 240 ALA A CA 1
ATOM 1665 C C . ALA A 1 240 ? 46.937 63.760 5.100 1.00 13.57 240 ALA A C 1
ATOM 1666 O O . ALA A 1 240 ? 47.106 64.279 3.995 1.00 12.95 240 ALA A O 1
ATOM 1668 N N . LEU A 1 241 ? 47.615 62.682 5.493 1.00 12.89 241 LEU A N 1
ATOM 1669 C CA . LEU A 1 241 ? 48.606 62.068 4.603 1.00 11.73 241 LEU A CA 1
ATOM 1670 C C . LEU A 1 241 ? 47.903 61.503 3.383 1.00 12.03 241 LEU A C 1
ATOM 1671 O O . LEU A 1 241 ? 48.349 61.684 2.249 1.00 11.54 241 LEU A O 1
ATOM 1676 N N . ILE A 1 242 ? 46.795 60.814 3.628 1.00 12.37 242 ILE A N 1
ATOM 1677 C CA . ILE A 1 242 ? 46.018 60.217 2.554 1.00 12.45 242 ILE A CA 1
ATOM 1678 C C . ILE A 1 242 ? 45.310 61.284 1.719 1.00 13.17 242 ILE A C 1
ATOM 1679 O O . ILE A 1 242 ? 45.122 61.110 0.513 1.00 14.82 242 ILE A O 1
ATOM 1684 N N . GLU A 1 243 ? 44.931 62.392 2.351 1.00 13.99 243 GLU A N 1
ATOM 1685 C CA . GLU A 1 243 ? 44.272 63.481 1.628 1.00 15.42 243 GLU A CA 1
ATOM 1686 C C . GLU A 1 243 ? 45.267 64.044 0.608 1.00 15.55 243 GLU A C 1
ATOM 1687 O O . GLU A 1 243 ? 44.912 64.326 -0.540 1.00 15.29 243 GLU A O 1
ATOM 1693 N N . LYS A 1 244 ? 46.513 64.212 1.042 1.00 15.74 244 LYS A N 1
ATOM 1694 C CA . LYS A 1 244 ? 47.561 64.736 0.176 1.00 15.91 244 LYS A CA 1
ATOM 1695 C C . LYS A 1 244 ? 47.762 63.820 -1.022 1.00 15.99 244 LYS A C 1
ATOM 1696 O O . LYS A 1 244 ? 47.913 64.284 -2.149 1.00 16.12 244 LYS A O 1
ATOM 1702 N N . LEU A 1 245 ? 47.764 62.515 -0.775 1.00 15.99 245 LEU A N 1
ATOM 1703 C CA . LEU A 1 245 ? 47.929 61.542 -1.846 1.00 17.18 245 LEU A CA 1
ATOM 1704 C C . LEU A 1 245 ? 46.787 61.674 -2.849 1.00 18.10 245 LEU A C 1
ATOM 1705 O O . LEU A 1 245 ? 46.989 61.635 -4.067 1.00 17.60 245 LEU A O 1
ATOM 1710 N N . ARG A 1 246 ? 45.586 61.841 -2.310 1.00 19.58 246 ARG A N 1
ATOM 1711 C CA . ARG A 1 246 ? 44.364 61.948 -3.100 1.00 21.00 246 ARG A CA 1
ATOM 1712 C C . ARG A 1 246 ? 44.318 63.126 -4.069 1.00 21.18 246 ARG A C 1
ATOM 1713 O O . ARG A 1 246 ? 43.550 63.107 -5.030 1.00 21.50 246 ARG A O 1
ATOM 1721 N N . GLU A 1 247 ? 45.130 64.148 -3.823 1.00 22.40 247 GLU A N 1
ATOM 1722 C CA . GLU A 1 247 ? 45.136 65.330 -4.684 1.00 23.96 247 GLU A CA 1
ATOM 1723 C C . GLU A 1 247 ? 45.480 65.053 -6.147 1.00 23.46 247 GLU A C 1
ATOM 1724 O O . GLU A 1 247 ? 45.071 65.800 -7.030 1.00 23.12 247 GLU A O 1
ATOM 1730 N N . ASP A 1 248 ? 46.239 63.995 -6.413 1.00 22.99 248 ASP A N 1
ATOM 1731 C CA . ASP A 1 248 ? 46.600 63.679 -7.791 1.00 23.53 248 ASP A CA 1
ATOM 1732 C C . ASP A 1 248 ? 46.432 62.195 -8.072 1.00 21.38 248 ASP A C 1
ATOM 1733 O O . ASP A 1 248 ? 46.660 61.732 -9.186 1.00 22.61 248 ASP A O 1
ATOM 1738 N N . THR A 1 249 ? 46.027 61.448 -7.056 1.00 20.23 249 THR A N 1
ATOM 1739 C CA . THR A 1 249 ? 45.843 60.014 -7.204 1.00 18.81 249 THR A CA 1
ATOM 1740 C C . THR A 1 249 ? 44.465 59.636 -6.675 1.00 20.52 249 THR A C 1
ATOM 1741 O O . THR A 1 249 ? 44.266 59.494 -5.467 1.00 20.69 249 THR A O 1
ATOM 1745 N N . PRO A 1 250 ? 43.491 59.476 -7.587 1.00 20.96 250 PRO A N 1
ATOM 1746 C CA . PRO A 1 250 ? 42.104 59.119 -7.275 1.00 22.76 250 PRO A CA 1
ATOM 1747 C C . PRO A 1 250 ? 41.976 57.877 -6.406 1.00 24.00 250 PRO A C 1
ATOM 1748 O O . PRO A 1 250 ? 42.758 56.933 -6.537 1.00 23.27 250 PRO A O 1
ATOM 1752 N N . GLU A 1 251 ? 40.987 57.878 -5.518 1.00 25.65 251 GLU A N 1
ATOM 1753 C CA . GLU A 1 251 ? 40.770 56.723 -4.663 1.00 27.59 251 GLU A CA 1
ATOM 1754 C C . GLU A 1 251 ? 40.472 55.571 -5.609 1.00 26.67 251 GLU A C 1
ATOM 1755 O O . GLU A 1 251 ? 39.901 55.772 -6.683 1.00 27.94 251 GLU A O 1
ATOM 1761 N N . GLY A 1 252 ? 40.873 54.368 -5.223 1.00 24.69 252 GLY A N 1
ATOM 1762 C CA . GLY A 1 252 ? 40.646 53.219 -6.074 1.00 21.89 252 GLY A CA 1
ATOM 1763 C C . GLY A 1 252 ? 41.859 52.925 -6.935 1.00 19.79 252 GLY A C 1
ATOM 1764 O O . GLY A 1 252 ? 41.927 51.875 -7.571 1.00 19.14 252 GLY A O 1
ATOM 1765 N N . SER A 1 253 ? 42.816 53.853 -6.968 1.00 19.40 253 SER A N 1
ATOM 1766 C CA . SER A 1 253 ? 44.035 53.657 -7.755 1.00 17.92 253 SER A CA 1
ATOM 1767 C C . SER A 1 253 ? 44.826 52.484 -7.188 1.00 17.32 253 SER A C 1
ATOM 1768 O O . SER A 1 253 ? 44.707 52.163 -6.002 1.00 16.21 253 SER A O 1
ATOM 1771 N N . LYS A 1 254 ? 45.634 51.851 -8.035 1.00 16.60 254 LYS A N 1
ATOM 1772 C CA . LYS A 1 254 ? 46.441 50.706 -7.619 1.00 17.83 254 LYS A CA 1
ATOM 1773 C C . LYS A 1 254 ? 47.816 51.168 -7.131 1.00 17.55 254 LYS A C 1
ATOM 1774 O O . LYS A 1 254 ? 48.512 51.921 -7.818 1.00 16.67 254 LYS A O 1
ATOM 1780 N N . LEU A 1 255 ? 48.210 50.700 -5.949 1.00 17.42 255 LEU A N 1
ATOM 1781 C CA . LEU A 1 255 ? 49.479 51.111 -5.356 1.00 16.20 255 LEU A CA 1
ATOM 1782 C C . LEU A 1 255 ? 50.314 49.984 -4.764 1.00 16.22 255 LEU A C 1
ATOM 1783 O O . LEU A 1 255 ? 49.853 48.860 -4.581 1.00 15.47 255 LEU A O 1
ATOM 1788 N N . ARG A 1 256 ? 51.557 50.335 -4.456 1.00 16.29 256 ARG A N 1
ATOM 1789 C CA . ARG A 1 256 ? 52.512 49.463 -3.793 1.00 15.79 256 ARG A CA 1
ATOM 1790 C C . ARG A 1 256 ? 53.024 50.419 -2.729 1.00 14.87 256 ARG A C 1
ATOM 1791 O O . ARG A 1 256 ? 53.321 51.583 -3.021 1.00 13.37 256 ARG A O 1
ATOM 1799 N N . VAL A 1 257 ? 53.112 49.959 -1.491 1.00 15.06 257 VAL A N 1
ATOM 1800 C CA . VAL A 1 257 ? 53.542 50.863 -0.444 1.00 13.62 257 VAL A CA 1
ATOM 1801 C C . VAL A 1 257 ? 54.571 50.324 0.526 1.00 12.85 257 VAL A C 1
ATOM 1802 O O . VAL A 1 257 ? 54.686 49.119 0.744 1.00 13.82 257 VAL A O 1
ATOM 1806 N N . ILE A 1 258 ? 55.325 51.252 1.099 1.00 11.05 258 ILE A N 1
ATOM 1807 C CA . ILE A 1 258 ? 56.304 50.935 2.120 1.00 9.74 258 ILE A CA 1
ATOM 1808 C C . ILE A 1 258 ? 55.957 51.888 3.255 1.00 8.94 258 ILE A C 1
ATOM 1809 O O . ILE A 1 258 ? 56.161 53.092 3.141 1.00 11.21 258 ILE A O 1
ATOM 1814 N N . GLY A 1 259 ? 55.397 51.353 4.331 1.00 9.13 259 GLY A N 1
ATOM 1815 C CA . GLY A 1 259 ? 55.065 52.190 5.467 1.00 7.96 259 GLY A CA 1
ATOM 1816 C C . GLY A 1 259 ? 56.323 52.334 6.302 1.00 8.48 259 GLY A C 1
ATOM 1817 O O . GLY A 1 259 ? 57.028 51.350 6.537 1.00 8.58 259 GLY A O 1
ATOM 1818 N N . VAL A 1 260 ? 56.631 53.552 6.731 1.00 8.13 260 VAL A N 1
ATOM 1819 C CA . VAL A 1 260 ? 57.819 53.763 7.544 1.00 9.05 260 VAL A CA 1
ATOM 1820 C C . VAL A 1 260 ? 57.441 54.397 8.867 1.00 10.25 260 VAL A C 1
ATOM 1821 O O . VAL A 1 260 ? 56.402 55.057 8.979 1.00 10.55 260 VAL A O 1
ATOM 1825 N N . HIS A 1 261 ? 58.280 54.178 9.874 1.00 9.94 261 HIS A N 1
ATOM 1826 C CA . HIS A 1 261 ? 58.036 54.720 11.199 1.00 9.76 261 HIS A CA 1
ATOM 1827 C C . HIS A 1 261 ? 59.351 54.854 11.952 1.00 10.35 261 HIS A C 1
ATOM 1828 O O . HIS A 1 261 ? 60.307 54.125 11.686 1.00 10.26 261 HIS A O 1
ATOM 1835 N N . ALA A 1 262 ? 59.397 55.805 12.880 1.00 11.59 262 ALA A N 1
ATOM 1836 C CA . ALA A 1 262 ? 60.577 56.010 13.708 1.00 10.36 262 ALA A CA 1
ATOM 1837 C C . ALA A 1 262 ? 60.160 55.587 15.113 1.00 12.04 262 ALA A C 1
ATOM 1838 O O . ALA A 1 262 ? 59.728 56.411 15.926 1.00 13.53 262 ALA A O 1
ATOM 1840 N N . ASP A 1 263 ? 60.269 54.288 15.371 1.00 11.69 263 ASP A N 1
ATOM 1841 C CA . ASP A 1 263 ? 59.910 53.704 16.655 1.00 14.06 263 ASP A CA 1
ATOM 1842 C C . ASP A 1 263 ? 58.438 53.928 16.986 1.00 14.80 263 ASP A C 1
ATOM 1843 O O . ASP A 1 263 ? 58.094 54.346 18.087 1.00 14.52 263 ASP A O 1
ATOM 1848 N N . ASN A 1 264 ? 57.573 53.651 16.016 1.00 15.13 264 ASN A N 1
ATOM 1849 C CA . ASN A 1 264 ? 56.132 53.793 16.200 1.00 14.98 264 ASN A CA 1
ATOM 1850 C C . ASN A 1 264 ? 55.456 52.848 15.218 1.00 14.67 264 ASN A C 1
ATOM 1851 O O . ASN A 1 264 ? 54.768 53.279 14.289 1.00 13.76 264 ASN A O 1
ATOM 1856 N N . GLU A 1 265 ? 55.657 51.554 15.429 1.00 15.70 265 GLU A N 1
ATOM 1857 C CA . GLU A 1 265 ? 55.095 50.549 14.539 1.00 17.74 265 GLU A CA 1
ATOM 1858 C C . GLU A 1 265 ? 53.571 50.553 14.509 1.00 16.53 265 GLU A C 1
ATOM 1859 O O . GLU A 1 265 ? 52.967 50.447 13.445 1.00 16.99 265 GLU A O 1
ATOM 1865 N N . ALA A 1 266 ? 52.950 50.670 15.675 1.00 15.64 266 ALA A N 1
ATOM 1866 C CA . ALA A 1 266 ? 51.496 50.683 15.748 1.00 15.02 266 ALA A CA 1
ATOM 1867 C C . ALA A 1 266 ? 50.950 51.860 14.939 1.00 15.24 266 ALA A C 1
ATOM 1868 O O . ALA A 1 266 ? 49.894 51.763 14.310 1.00 14.48 266 ALA A O 1
ATOM 1870 N N . GLY A 1 267 ? 51.682 52.970 14.958 1.00 13.80 267 GLY A N 1
ATOM 1871 C CA . GLY A 1 267 ? 51.262 54.148 14.223 1.00 12.21 267 GLY A CA 1
ATOM 1872 C C . GLY A 1 267 ? 51.212 53.943 12.719 1.00 12.51 267 GLY A C 1
ATOM 1873 O O . GLY A 1 267 ? 50.262 54.371 12.065 1.00 12.25 267 GLY A O 1
ATOM 1874 N N . VAL A 1 268 ? 52.226 53.288 12.160 1.00 12.08 268 VAL A N 1
ATOM 1875 C CA . VAL A 1 268 ? 52.256 53.063 10.720 1.00 11.49 268 VAL A CA 1
ATOM 1876 C C . VAL A 1 268 ? 51.287 51.951 10.318 1.00 12.63 268 VAL A C 1
ATOM 1877 O O . VAL A 1 268 ? 50.749 51.953 9.208 1.00 11.74 268 VAL A O 1
ATOM 1881 N N . VAL A 1 269 ? 51.051 51.007 11.224 1.00 13.21 269 VAL A N 1
ATOM 1882 C CA . VAL A 1 269 ? 50.115 49.931 10.936 1.00 12.54 269 VAL A CA 1
ATOM 1883 C C . VAL A 1 269 ? 48.738 50.564 10.734 1.00 13.75 269 VAL A C 1
ATOM 1884 O O . VAL A 1 269 ? 47.999 50.192 9.818 1.00 13.23 269 VAL A O 1
ATOM 1888 N N . GLU A 1 270 ? 48.409 51.536 11.582 1.00 13.32 270 GLU A N 1
ATOM 1889 C CA . GLU A 1 270 ? 47.127 52.231 11.499 1.00 15.72 270 GLU A CA 1
ATOM 1890 C C . GLU A 1 270 ? 47.029 52.994 10.180 1.00 15.46 270 GLU A C 1
ATOM 1891 O O . GLU A 1 270 ? 45.968 53.034 9.548 1.00 14.33 270 GLU A O 1
ATOM 1897 N N . LEU A 1 271 ? 48.144 53.599 9.770 1.00 13.09 271 LEU A N 1
ATOM 1898 C CA . LEU A 1 271 ? 48.197 54.348 8.520 1.00 12.37 271 LEU A CA 1
ATOM 1899 C C . LEU A 1 271 ? 47.886 53.447 7.327 1.00 13.23 271 LEU A C 1
ATOM 1900 O O . LEU A 1 271 ? 47.074 53.798 6.467 1.00 13.97 271 LEU A O 1
ATOM 1905 N N . LEU A 1 272 ? 48.531 52.287 7.272 1.00 14.49 272 LEU A N 1
ATOM 1906 C CA . LEU A 1 272 ? 48.317 51.362 6.164 1.00 14.69 272 LEU A CA 1
ATOM 1907 C C . LEU A 1 272 ? 46.918 50.752 6.178 1.00 16.29 272 LEU A C 1
ATOM 1908 O O . LEU A 1 272 ? 46.358 50.459 5.122 1.00 17.69 272 LEU A O 1
ATOM 1913 N N . ASN A 1 273 ? 46.358 50.554 7.369 1.00 16.39 273 ASN A N 1
ATOM 1914 C CA . ASN A 1 273 ? 45.014 49.999 7.485 1.00 17.85 273 ASN A CA 1
ATOM 1915 C C . ASN A 1 273 ? 44.010 51.012 6.946 1.00 17.76 273 ASN A C 1
ATOM 1916 O O . ASN A 1 273 ? 43.026 50.645 6.304 1.00 19.21 273 ASN A O 1
ATOM 1921 N N . THR A 1 274 ? 44.269 52.288 7.211 1.00 16.43 274 THR A N 1
ATOM 1922 C CA . THR A 1 274 ? 43.396 53.360 6.750 1.00 17.54 274 THR A CA 1
ATOM 1923 C C . THR A 1 274 ? 43.528 53.524 5.238 1.00 18.15 274 THR A C 1
ATOM 1924 O O . THR A 1 274 ? 42.537 53.744 4.540 1.00 19.26 274 THR A O 1
ATOM 1928 N N . LEU A 1 275 ? 44.756 53.407 4.739 1.00 17.03 275 LEU A N 1
ATOM 1929 C CA . LEU A 1 275 ? 45.022 53.539 3.310 1.00 16.73 275 LEU A CA 1
ATOM 1930 C C . LEU A 1 275 ? 44.323 52.451 2.491 1.00 17.49 275 LEU A C 1
ATOM 1931 O O . LEU A 1 275 ? 43.782 52.726 1.421 1.00 17.02 275 LEU A O 1
ATOM 1936 N N . ARG A 1 276 ? 44.335 51.218 2.989 1.00 20.56 276 ARG A N 1
ATOM 1937 C CA . ARG A 1 276 ? 43.706 50.106 2.273 1.00 25.14 276 ARG A CA 1
ATOM 1938 C C . ARG A 1 276 ? 42.216 50.297 2.019 1.00 25.47 276 ARG A C 1
ATOM 1939 O O . ARG A 1 276 ? 41.655 49.679 1.116 1.00 25.82 276 ARG A O 1
ATOM 1947 N N . LYS A 1 277 ? 41.572 51.150 2.806 1.00 26.69 277 LYS A N 1
ATOM 1948 C CA . LYS A 1 277 ? 40.139 51.367 2.655 1.00 27.90 277 LYS A CA 1
ATOM 1949 C C . LYS A 1 277 ? 39.716 52.248 1.482 1.00 28.02 277 LYS A C 1
ATOM 1950 O O . LYS A 1 277 ? 38.545 52.247 1.100 1.00 29.19 277 LYS A O 1
ATOM 1956 N N . SER A 1 278 ? 40.651 52.993 0.901 1.00 27.20 278 SER A N 1
ATOM 1957 C CA . SER A 1 278 ? 40.308 53.848 -0.232 1.00 26.27 278 SER A CA 1
ATOM 1958 C C . SER A 1 278 ? 41.183 53.623 -1.467 1.00 24.74 278 SER A C 1
ATOM 1959 O O . SER A 1 278 ? 41.051 54.327 -2.469 1.00 25.39 278 SER A O 1
ATOM 1962 N N . TYR A 1 279 ? 42.076 52.642 -1.397 1.00 22.46 279 TYR A N 1
ATOM 1963 C CA . TYR A 1 279 ? 42.953 52.332 -2.522 1.00 20.96 279 TYR A CA 1
ATOM 1964 C C . TYR A 1 279 ? 43.185 50.841 -2.650 1.00 19.83 279 TYR A C 1
ATOM 1965 O O . TYR A 1 279 ? 43.007 50.094 -1.689 1.00 19.11 279 TYR A O 1
ATOM 1974 N N . GLU A 1 280 ? 43.584 50.417 -3.847 1.00 19.87 280 GLU A N 1
ATOM 1975 C CA . GLU A 1 280 ? 43.882 49.016 -4.109 1.00 22.19 280 GLU A CA 1
ATOM 1976 C C . GLU A 1 280 ? 45.384 48.796 -3.923 1.00 21.75 280 GLU A C 1
ATOM 1977 O O . GLU A 1 280 ? 46.167 48.974 -4.853 1.00 23.26 280 GLU A O 1
ATOM 1983 N N . VAL A 1 281 ? 45.775 48.417 -2.711 1.00 21.76 281 VAL A N 1
ATOM 1984 C CA . VAL A 1 281 ? 47.178 48.177 -2.385 1.00 19.92 281 VAL A CA 1
ATOM 1985 C C . VAL A 1 281 ? 47.559 46.748 -2.753 1.00 20.30 281 VAL A C 1
ATOM 1986 O O . VAL A 1 281 ? 47.249 45.813 -2.020 1.00 21.49 281 VAL A O 1
ATOM 1990 N N . VAL A 1 282 ? 48.235 46.580 -3.885 1.00 20.73 282 VAL A N 1
ATOM 1991 C CA . VAL A 1 282 ? 48.634 45.249 -4.330 1.00 19.70 282 VAL A CA 1
ATOM 1992 C C . VAL A 1 282 ? 49.861 44.718 -3.597 1.00 18.61 282 VAL A C 1
ATOM 1993 O O . VAL A 1 282 ? 50.194 43.540 -3.703 1.00 18.10 282 VAL A O 1
ATOM 1997 N N . ASP A 1 283 ? 50.540 45.588 -2.860 1.00 18.06 283 ASP A N 1
ATOM 1998 C CA . ASP A 1 283 ? 51.702 45.168 -2.091 1.00 18.55 283 ASP A CA 1
ATOM 1999 C C . ASP A 1 283 ? 52.075 46.209 -1.059 1.00 16.66 283 ASP A C 1
ATOM 2000 O O . ASP A 1 283 ? 52.069 47.410 -1.331 1.00 16.05 283 ASP A O 1
ATOM 2005 N N . GLU A 1 284 ? 52.406 45.737 0.133 1.00 16.30 284 GLU A N 1
ATOM 2006 C CA . GLU A 1 284 ? 52.776 46.628 1.215 1.00 17.32 284 GLU A CA 1
ATOM 2007 C C . GLU A 1 284 ? 53.735 45.924 2.151 1.00 16.55 284 GLU A C 1
ATOM 2008 O O . GLU A 1 284 ? 53.709 44.701 2.290 1.00 16.37 284 GLU A O 1
ATOM 2014 N N . ILE A 1 285 ? 54.593 46.711 2.780 1.00 15.42 285 ILE A N 1
ATOM 2015 C CA . ILE A 1 285 ? 55.552 46.190 3.733 1.00 13.57 285 ILE A CA 1
ATOM 2016 C C . ILE A 1 285 ? 55.927 47.356 4.638 1.00 13.02 285 ILE A C 1
ATOM 2017 O O . ILE A 1 285 ? 55.856 48.518 4.233 1.00 11.86 285 ILE A O 1
ATOM 2022 N N . ILE A 1 286 ? 56.297 47.048 5.871 1.00 12.87 286 ILE A N 1
ATOM 2023 C CA . ILE A 1 286 ? 56.670 48.076 6.828 1.00 12.63 286 ILE A CA 1
ATOM 2024 C C . ILE A 1 286 ? 58.178 48.049 7.024 1.00 12.68 286 ILE A C 1
ATOM 2025 O O . ILE A 1 286 ? 58.793 46.981 7.044 1.00 12.72 286 ILE A O 1
ATOM 2030 N N . SER A 1 287 ? 58.773 49.229 7.157 1.00 11.19 287 SER A N 1
ATOM 2031 C CA . SER A 1 287 ? 60.211 49.330 7.349 1.00 11.38 287 SER A CA 1
ATOM 2032 C C . SER A 1 287 ? 60.521 50.421 8.365 1.00 10.95 287 SER A C 1
ATOM 2033 O O . SER A 1 287 ? 60.008 51.537 8.270 1.00 12.10 287 SER A O 1
ATOM 2036 N N . PRO A 1 288 ? 61.357 50.109 9.364 1.00 9.70 288 PRO A N 1
ATOM 2037 C CA . PRO A 1 288 ? 61.691 51.123 10.365 1.00 9.19 288 PRO A CA 1
ATOM 2038 C C . PRO A 1 288 ? 62.660 52.157 9.784 1.00 8.70 288 PRO A C 1
ATOM 2039 O O . PRO A 1 288 ? 63.555 51.825 9.003 1.00 8.74 288 PRO A O 1
ATOM 2051 N N . GLY A 1 290 ? 65.763 54.468 9.575 1.00 6.97 290 GLY A N 1
ATOM 2052 C CA . GLY A 1 290 ? 67.106 54.316 10.103 1.00 6.87 290 GLY A CA 1
ATOM 2053 C C . GLY A 1 290 ? 67.580 55.418 11.030 1.00 7.63 290 GLY A C 1
ATOM 2054 O O . GLY A 1 290 ? 66.849 56.371 11.323 1.00 7.69 290 GLY A O 1
ATOM 2055 N N . LYS A 1 291 ? 68.822 55.284 11.486 1.00 5.69 291 LYS A N 1
ATOM 2056 C CA . LYS A 1 291 ? 69.423 56.246 12.404 1.00 5.53 291 LYS A CA 1
ATOM 2057 C C . LYS A 1 291 ? 69.461 57.666 11.852 1.00 5.94 291 LYS A C 1
ATOM 2058 O O . LYS A 1 291 ? 69.167 58.622 12.570 1.00 7.46 291 LYS A O 1
ATOM 2064 N N . VAL A 1 292 ? 69.839 57.804 10.584 1.00 6.66 292 VAL A N 1
ATOM 2065 C CA . VAL A 1 292 ? 69.935 59.125 9.966 1.00 7.80 292 VAL A CA 1
ATOM 2066 C C . VAL A 1 292 ? 68.576 59.786 9.737 1.00 7.98 292 VAL A C 1
ATOM 2067 O O . VAL A 1 292 ? 68.397 60.961 10.062 1.00 8.45 292 VAL A O 1
ATOM 2071 N N . ILE A 1 293 ? 67.618 59.046 9.183 1.00 8.43 293 ILE A N 1
ATOM 2072 C CA . ILE A 1 293 ? 66.289 59.608 8.963 1.00 7.23 293 ILE A CA 1
ATOM 2073 C C . ILE A 1 293 ? 65.653 59.926 10.322 1.00 7.22 293 ILE A C 1
ATOM 2074 O O . ILE A 1 293 ? 65.048 60.989 10.501 1.00 8.09 293 ILE A O 1
ATOM 2079 N N . THR A 1 294 ? 65.799 59.012 11.280 1.00 6.88 294 THR A N 1
ATOM 2080 C CA . THR A 1 294 ? 65.238 59.214 12.619 1.00 6.50 294 THR A CA 1
ATOM 2081 C C . THR A 1 294 ? 65.844 60.431 13.320 1.00 7.74 294 THR A C 1
ATOM 2082 O O . THR A 1 294 ? 65.166 61.116 14.095 1.00 9.27 294 THR A O 1
ATOM 2086 N N . THR A 1 295 ? 67.124 60.693 13.063 1.00 8.71 295 THR A N 1
ATOM 2087 C CA . THR A 1 295 ? 67.796 61.836 13.674 1.00 7.97 295 THR A CA 1
ATOM 2088 C C . THR A 1 295 ? 67.140 63.127 13.197 1.00 8.01 295 THR A C 1
ATOM 2089 O O . THR A 1 295 ? 66.989 64.077 13.962 1.00 8.81 295 THR A O 1
ATOM 2093 N N . HIS A 1 296 ? 66.739 63.155 11.931 1.00 7.75 296 HIS A N 1
ATOM 2094 C CA . HIS A 1 296 ? 66.104 64.342 11.372 1.00 8.23 296 HIS A CA 1
ATOM 2095 C C . HIS A 1 296 ? 64.609 64.477 11.656 1.00 7.33 296 HIS A C 1
ATOM 2096 O O . HIS A 1 296 ? 64.137 65.571 11.967 1.00 9.69 296 HIS A O 1
ATOM 2103 N N . VAL A 1 297 ? 63.860 63.383 11.567 1.00 9.07 297 VAL A N 1
ATOM 2104 C CA . VAL A 1 297 ? 62.415 63.470 11.795 1.00 9.17 297 VAL A CA 1
ATOM 2105 C C . VAL A 1 297 ? 61.987 63.333 13.250 1.00 10.73 297 VAL A C 1
ATOM 2106 O O . VAL A 1 297 ? 60.950 63.873 13.649 1.00 11.36 297 VAL A O 1
ATOM 2110 N N . GLY A 1 298 ? 62.779 62.613 14.038 1.00 10.56 298 GLY A N 1
ATOM 2111 C CA . GLY A 1 298 ? 62.455 62.432 15.442 1.00 10.30 298 GLY A CA 1
ATOM 2112 C C . GLY A 1 298 ? 61.588 61.213 15.709 1.00 10.85 298 GLY A C 1
ATOM 2113 O O . GLY A 1 298 ? 60.816 60.800 14.845 1.00 11.43 298 GLY A O 1
ATOM 2114 N N . PRO A 1 299 ? 61.712 60.595 16.893 1.00 12.49 299 PRO A N 1
ATOM 2115 C CA . PRO A 1 299 ? 60.904 59.419 17.230 1.00 11.15 299 PRO A CA 1
ATOM 2116 C C . PRO A 1 299 ? 59.414 59.758 17.119 1.00 11.09 299 PRO A C 1
ATOM 2117 O O . PRO A 1 299 ? 59.020 60.910 17.308 1.00 9.64 299 PRO A O 1
ATOM 2121 N N . GLY A 1 300 ? 58.596 58.761 16.799 1.00 11.31 300 GLY A N 1
ATOM 2122 C CA . GLY A 1 300 ? 57.166 58.994 16.679 1.00 12.17 300 GLY A CA 1
ATOM 2123 C C . GLY A 1 300 ? 56.685 59.225 15.256 1.00 12.96 300 GLY A C 1
ATOM 2124 O O . GLY A 1 300 ? 55.498 59.071 14.956 1.00 15.09 300 GLY A O 1
ATOM 2125 N N . THR A 1 301 ? 57.608 59.590 14.373 1.00 12.08 301 THR A N 1
ATOM 2126 C CA . THR A 1 301 ? 57.279 59.858 12.977 1.00 9.26 301 THR A CA 1
ATOM 2127 C C . THR A 1 301 ? 56.647 58.659 12.272 1.00 8.97 301 THR A C 1
ATOM 2128 O O . THR A 1 301 ? 57.015 57.510 12.516 1.00 9.89 301 THR A O 1
ATOM 2132 N N . VAL A 1 302 ? 55.689 58.940 11.396 1.00 8.52 302 VAL A N 1
ATOM 2133 C CA . VAL A 1 302 ? 54.981 57.903 10.652 1.00 8.04 302 VAL A CA 1
ATOM 2134 C C . VAL A 1 302 ? 54.706 58.411 9.238 1.00 8.56 302 VAL A C 1
ATOM 2135 O O . VAL A 1 302 ? 54.425 59.591 9.044 1.00 8.36 302 VAL A O 1
ATOM 2139 N N . GLY A 1 303 ? 54.789 57.524 8.253 1.00 9.86 303 GLY A N 1
ATOM 2140 C CA . GLY A 1 303 ? 54.515 57.939 6.888 1.00 8.98 303 GLY A CA 1
ATOM 2141 C C . GLY A 1 303 ? 54.639 56.784 5.921 1.00 10.16 303 GLY A C 1
ATOM 2142 O O . GLY A 1 303 ? 54.755 55.632 6.336 1.00 10.52 303 GLY A O 1
ATOM 2143 N N . PHE A 1 304 ? 54.583 57.074 4.626 1.00 10.02 304 PHE A N 1
ATOM 2144 C CA . PHE A 1 304 ? 54.737 56.012 3.647 1.00 9.91 304 PHE A CA 1
ATOM 2145 C C . PHE A 1 304 ? 55.350 56.437 2.333 1.00 10.89 304 PHE A C 1
ATOM 2146 O O . PHE A 1 304 ? 55.244 57.592 1.913 1.00 10.67 304 PHE A O 1
ATOM 2154 N N . GLY A 1 305 ? 56.041 55.486 1.715 1.00 11.87 305 GLY A N 1
ATOM 2155 C CA . GLY A 1 305 ? 56.627 55.709 0.412 1.00 10.94 305 GLY A CA 1
ATOM 2156 C C . GLY A 1 305 ? 55.518 55.128 -0.434 1.00 11.76 305 GLY A C 1
ATOM 2157 O O . GLY A 1 305 ? 55.036 54.041 -0.130 1.00 11.58 305 GLY A O 1
ATOM 2158 N N . ILE A 1 306 ? 55.085 55.842 -1.464 1.00 13.18 306 ILE A N 1
ATOM 2159 C CA . ILE A 1 306 ? 53.993 55.356 -2.298 1.00 11.67 306 ILE A CA 1
ATOM 2160 C C . ILE A 1 306 ? 54.376 55.236 -3.762 1.00 11.88 306 ILE A C 1
ATOM 2161 O O . ILE A 1 306 ? 54.941 56.167 -4.331 1.00 10.57 306 ILE A O 1
ATOM 2166 N N . GLU A 1 307 ? 54.072 54.088 -4.363 1.00 11.12 307 GLU A N 1
ATOM 2167 C CA . GLU A 1 307 ? 54.308 53.900 -5.787 1.00 12.77 307 GLU A CA 1
ATOM 2168 C C . GLU A 1 307 ? 52.933 53.787 -6.426 1.00 12.67 307 GLU A C 1
ATOM 2169 O O . GLU A 1 307 ? 52.143 52.914 -6.065 1.00 14.08 307 GLU A O 1
ATOM 2175 N N . VAL A 1 308 ? 52.641 54.667 -7.369 1.00 12.79 308 VAL A N 1
ATOM 2176 C CA . VAL A 1 308 ? 51.358 54.602 -8.040 1.00 13.99 308 VAL A CA 1
ATOM 2177 C C . VAL A 1 308 ? 51.539 53.698 -9.252 1.00 13.60 308 VAL A C 1
ATOM 2178 O O . VAL A 1 308 ? 52.283 54.035 -10.179 1.00 12.41 308 VAL A O 1
ATOM 2182 N N . LEU A 1 309 ? 50.890 52.538 -9.230 1.00 13.65 309 LEU A N 1
ATOM 2183 C CA . LEU A 1 309 ? 50.982 51.609 -10.349 1.00 16.44 309 LEU A CA 1
ATOM 2184 C C . LEU A 1 309 ? 50.035 52.048 -11.453 1.00 18.41 309 LEU A C 1
ATOM 2185 O O . LEU A 1 309 ? 48.865 52.352 -11.135 1.00 21.37 309 LEU A O 1
#

Solvent-accessible surface area: 12504 Å² total

B-factor: mean 17.64, std 8.18, range [0.5, 50.46]

CATH classification: 3.40.50.10170 (+1 more: 3.30.1180.10)

Radius of gyration: 17.95 Å; Cα contacts (8 Å, |Δi|>4): 583; chains: 1; bounding box: 47×33×47 Å

Organism: Thermotoga maritima (strain ATCC 43589 / DSM 3109 / JCM 10099 / NBRC 100826 / MSB8) (NCBI:txid243274)

Nearest PDB structures (foldseek):
  1mgp-assembly1_A  TM=1.004E+00  e=5.334E-58  Thermotoga maritima
  1vpv-assembly1_A  TM=9.967E-01  e=5.286E-54  Thermotoga maritima
  6b9i-assembly2_B  TM=8.811E-01  e=2.902E-25  Staphylococcus aureus
  2g7z-assembly3_B-2  TM=8.727E-01  e=5.407E-24  Streptococcus pyogenes M1 GAS
  2g7z-assembly3_A  TM=8.733E-01  e=7.794E-24  Streptococcus pyogenes M1 GAS